Protein AF-A0A9P5WCZ2-F1 (afdb_monomer_lite)

Foldseek 3Di:
DDDDDDDDDDDDDDPDPVVVLLVVLQVQLVVLQVVLVLCVVVVNNVSSVVSNVSSVLSNDPDDDDDDDDDDDDDDDDDDDDDDDPPDDPDDPDQPPPPDDQADQVGDDPALLSLLVVLVLVVVVVVDDDPVRHDPNSSVRCVVVVVPVVSVVVSVVVLVVLLVVVLPDLDDDLVSLVSNLSNQVNDALVSLLSLLVSLLCNCQVDPDGPLSSLVSLLSSLVNHDPPSDALVSLLVSLQSLLVVLVPDDPPCLVSNVSSVSSNVSSVSSCVVNVRDDRPVPRGNVSSVVSVVVVVPDPPRPD

Radius of gyration: 24.38 Å; chains: 1; bounding box: 61×66×82 Å

Sequence (301 aa):
MKNTVKRPNASSRSHSNDDGDQALREEIASAYLDHANLMADLGHPEQALKSRSRADKWGEPGIRKTVVPPVKQVSRVTDVATVPLDIFPNDVSPFTSPWTFPELDGRVADTPQLVSCLSLLKQVSEDLPDDTLEPAIRKWLKVITKNPDEKIRLETLITGLIRAYIQDEIKDKKVVAEILCIIPILEEEDVRSLLRRFQSNIEGSRILDITALRGLAQLMQTTTQGHIHAQDLIEVLGPMSTRLQETHTQSPDHIFELTAAVSSVLDAMIDTNVKGLDREELHEPLLDFLRKLQRNDDLHL

pLDDT: mean 70.43, std 18.83, range [25.62, 91.12]

Structure (mmCIF, N/CA/C/O backbone):
data_AF-A0A9P5WCZ2-F1
#
_entry.id   AF-A0A9P5WCZ2-F1
#
loop_
_atom_site.group_PDB
_atom_site.id
_atom_site.type_symbol
_atom_site.label_atom_id
_atom_site.label_alt_id
_atom_site.label_comp_id
_atom_site.label_asym_id
_atom_site.label_entity_id
_atom_site.label_seq_id
_atom_site.pdbx_PDB_ins_code
_atom_site.Cartn_x
_atom_site.Cartn_y
_atom_site.Cartn_z
_atom_site.occupancy
_atom_site.B_iso_or_equiv
_atom_site.auth_seq_id
_atom_site.auth_comp_id
_atom_site.auth_asym_id
_atom_site.auth_atom_id
_atom_site.pdbx_PDB_model_num
ATOM 1 N N . MET A 1 1 ? 36.001 34.225 52.906 1.00 39.97 1 MET A N 1
ATOM 2 C CA . MET A 1 1 ? 36.259 32.934 52.232 1.00 39.97 1 MET A CA 1
ATOM 3 C C . MET A 1 1 ? 35.025 32.049 52.387 1.00 39.97 1 MET A C 1
ATOM 5 O O . MET A 1 1 ? 34.659 31.729 53.502 1.00 39.97 1 MET A O 1
ATOM 9 N N . LYS A 1 2 ? 34.365 31.793 51.248 1.00 38.66 2 LYS A N 1
ATOM 10 C CA . LYS A 1 2 ? 33.415 30.727 50.855 1.00 38.66 2 LYS A CA 1
ATOM 11 C C . LYS A 1 2 ? 32.398 30.174 51.880 1.00 38.66 2 LYS A C 1
ATOM 13 O O . LYS A 1 2 ? 32.647 29.174 52.541 1.00 38.66 2 LYS A O 1
ATOM 18 N N . ASN A 1 3 ? 31.192 30.751 51.830 1.00 31.06 3 ASN A N 1
ATOM 19 C CA . ASN A 1 3 ? 29.922 30.112 52.199 1.00 31.06 3 ASN A CA 1
ATOM 20 C C . ASN A 1 3 ? 29.594 28.983 51.208 1.00 31.06 3 ASN A C 1
ATOM 22 O O . ASN A 1 3 ? 29.581 29.211 49.998 1.00 31.06 3 ASN A O 1
ATOM 26 N N . THR A 1 4 ? 29.290 27.786 51.706 1.00 37.16 4 THR A N 1
ATOM 27 C CA . THR A 1 4 ? 28.776 26.667 50.904 1.00 37.16 4 THR A CA 1
ATOM 28 C C . THR A 1 4 ? 27.262 26.566 51.071 1.00 37.16 4 THR A C 1
ATOM 30 O O . THR A 1 4 ? 26.743 26.091 52.075 1.00 37.16 4 THR A O 1
ATOM 33 N N . VAL A 1 5 ? 26.550 27.045 50.051 1.00 37.84 5 VAL A N 1
ATOM 34 C CA . VAL A 1 5 ? 25.109 26.858 49.866 1.00 37.84 5 VAL A CA 1
ATOM 35 C C . VAL A 1 5 ? 24.876 25.425 49.390 1.00 37.84 5 VAL A C 1
ATOM 37 O O . VAL A 1 5 ? 25.320 25.042 48.307 1.00 37.84 5 VAL A O 1
ATOM 40 N N . LYS A 1 6 ? 24.179 24.627 50.199 1.00 37.53 6 LYS A N 1
ATOM 41 C CA . LYS A 1 6 ? 23.732 23.277 49.845 1.00 37.53 6 LYS A CA 1
ATOM 42 C C . LYS A 1 6 ? 22.458 23.411 48.999 1.00 37.53 6 LYS A C 1
ATOM 44 O O . LYS A 1 6 ? 21.397 23.728 49.527 1.00 37.53 6 LYS A O 1
ATOM 49 N N . ARG A 1 7 ? 22.575 23.245 47.677 1.00 32.81 7 ARG A N 1
ATOM 50 C CA . ARG A 1 7 ? 21.422 23.171 46.761 1.00 32.81 7 ARG A CA 1
ATOM 51 C C . ARG A 1 7 ? 20.683 21.837 46.961 1.00 32.81 7 ARG A C 1
ATOM 53 O O . ARG A 1 7 ? 21.357 20.813 47.083 1.00 32.81 7 ARG A O 1
ATOM 60 N N . PRO A 1 8 ? 19.340 21.815 46.967 1.00 34.56 8 PRO A N 1
ATOM 61 C CA . PRO A 1 8 ? 18.583 20.574 46.892 1.00 34.56 8 PRO A CA 1
ATOM 62 C C . PRO A 1 8 ? 18.683 19.984 45.479 1.00 34.56 8 PRO A C 1
ATOM 64 O O . PRO A 1 8 ? 18.624 20.698 44.479 1.00 34.56 8 PRO A O 1
ATOM 67 N N . ASN A 1 9 ? 18.882 18.670 45.433 1.00 31.56 9 ASN A N 1
ATOM 68 C CA . ASN A 1 9 ? 19.021 17.871 44.225 1.00 31.56 9 ASN A CA 1
ATOM 69 C C . ASN A 1 9 ? 17.627 17.674 43.608 1.00 31.56 9 ASN A C 1
ATOM 71 O O . ASN A 1 9 ? 16.750 17.093 44.247 1.00 31.56 9 ASN A O 1
ATOM 75 N N . ALA A 1 10 ? 17.414 18.187 42.398 1.00 33.16 10 ALA A N 1
ATOM 76 C CA . ALA A 1 10 ? 16.194 17.961 41.636 1.00 33.16 10 ALA A CA 1
ATOM 77 C C . ALA A 1 10 ? 16.281 16.583 40.969 1.00 33.16 10 ALA A C 1
ATOM 79 O O . ALA A 1 10 ? 16.926 16.415 39.937 1.00 33.16 10 ALA A O 1
ATOM 80 N N . SER A 1 11 ? 15.647 15.598 41.597 1.00 40.78 11 SER A N 1
ATOM 81 C CA . SER A 1 11 ? 15.147 14.422 40.894 1.00 40.78 11 SER A CA 1
ATOM 82 C C . SER A 1 11 ? 13.870 14.801 40.134 1.00 40.78 11 SER A C 1
ATOM 84 O O . SER A 1 11 ? 13.135 15.692 40.563 1.00 40.78 11 SER A O 1
ATOM 86 N N . SER A 1 12 ? 13.588 14.030 39.080 1.00 42.59 12 SER A N 1
ATOM 87 C CA . SER A 1 12 ? 12.251 13.791 38.512 1.00 42.59 12 SER A CA 1
ATOM 88 C C . SER A 1 12 ? 11.797 14.723 37.382 1.00 42.59 12 SER A C 1
ATOM 90 O O . SER A 1 12 ? 11.047 15.666 37.614 1.00 42.59 12 SER A O 1
ATOM 92 N N . ARG A 1 13 ? 12.171 14.393 36.135 1.00 36.53 13 ARG A N 1
ATOM 93 C CA . ARG A 1 13 ? 11.344 14.610 34.923 1.00 36.53 13 ARG A CA 1
ATOM 94 C C . ARG A 1 13 ? 11.989 13.946 33.695 1.00 36.53 13 ARG A C 1
ATOM 96 O O . ARG A 1 13 ? 12.690 14.600 32.937 1.00 36.53 13 ARG A O 1
ATOM 103 N N . SER A 1 14 ? 11.770 12.640 33.520 1.00 39.19 14 SER A N 1
ATOM 104 C CA . SER A 1 14 ? 11.966 11.959 32.222 1.00 39.19 14 SER A CA 1
ATOM 105 C C . SER A 1 14 ? 11.271 10.587 32.106 1.00 39.19 14 SER A C 1
ATOM 107 O O . SER A 1 14 ? 11.656 9.807 31.249 1.00 39.19 14 SER A O 1
ATOM 109 N N . HIS A 1 15 ? 10.301 10.252 32.966 1.00 40.16 15 HIS A N 1
ATOM 110 C CA . HIS A 1 15 ? 9.761 8.881 33.091 1.00 40.16 15 HIS A CA 1
ATOM 111 C C . HIS A 1 15 ? 8.256 8.749 32.772 1.00 40.16 15 HIS A C 1
ATOM 113 O O . HIS A 1 15 ? 7.652 7.773 33.174 1.00 40.16 15 HIS A O 1
ATOM 119 N N . SER A 1 16 ? 7.605 9.709 32.099 1.00 45.53 16 SER A N 1
ATOM 120 C CA . SER A 1 16 ? 6.139 9.641 31.888 1.00 45.53 16 SER A CA 1
ATOM 121 C C . SER A 1 16 ? 5.672 9.298 30.471 1.00 45.53 16 SER A C 1
ATOM 123 O O . SER A 1 16 ? 4.498 8.989 30.311 1.00 45.53 16 SER A O 1
ATOM 125 N N . ASN A 1 17 ? 6.536 9.378 29.452 1.00 47.81 17 ASN A N 1
ATOM 126 C CA . ASN A 1 17 ? 6.146 9.047 28.070 1.00 47.81 17 ASN A CA 1
ATOM 127 C C . ASN A 1 17 ? 6.435 7.584 27.707 1.00 47.81 17 ASN A C 1
ATOM 129 O O . ASN A 1 17 ? 5.719 7.020 26.892 1.00 47.81 17 ASN A O 1
ATOM 133 N N . ASP A 1 18 ? 7.436 6.968 28.337 1.00 54.44 18 ASP A N 1
ATOM 134 C CA . ASP A 1 18 ? 7.860 5.592 28.035 1.00 54.44 18 ASP A CA 1
ATOM 135 C C . ASP A 1 18 ? 6.828 4.560 28.529 1.00 54.44 18 ASP A C 1
ATOM 137 O O . ASP A 1 18 ? 6.520 3.595 27.839 1.00 54.44 18 ASP A O 1
ATOM 141 N N . ASP A 1 19 ? 6.205 4.822 29.684 1.00 53.50 19 ASP A N 1
ATOM 142 C CA . ASP A 1 19 ? 5.206 3.929 30.286 1.00 53.50 19 ASP A CA 1
ATOM 143 C C . ASP A 1 19 ? 3.898 3.868 29.472 1.00 53.50 19 ASP A C 1
ATOM 145 O O . ASP A 1 19 ? 3.237 2.831 29.426 1.00 53.50 19 ASP A O 1
ATOM 149 N N . GLY A 1 20 ? 3.514 4.976 28.823 1.00 52.31 20 GLY A N 1
ATOM 150 C CA . GLY A 1 20 ? 2.318 5.041 27.975 1.00 52.31 20 GLY A CA 1
ATOM 151 C C . GLY A 1 20 ? 2.510 4.319 26.642 1.00 52.31 20 GLY A C 1
ATOM 152 O O . GLY A 1 20 ? 1.651 3.536 26.237 1.00 52.31 20 GLY A O 1
ATOM 153 N N . ASP A 1 21 ? 3.666 4.527 26.011 1.00 59.81 21 ASP A N 1
ATOM 154 C CA . ASP A 1 21 ? 4.039 3.853 24.767 1.00 59.81 21 ASP A CA 1
ATOM 155 C C . ASP A 1 21 ? 4.215 2.340 24.983 1.00 59.81 21 ASP A C 1
ATOM 157 O O . ASP A 1 21 ? 3.819 1.539 24.135 1.00 59.81 21 ASP A O 1
ATOM 161 N N . GLN A 1 22 ? 4.759 1.931 26.134 1.00 68.94 22 GLN A N 1
ATOM 162 C CA . GLN A 1 22 ? 4.907 0.523 26.498 1.00 68.94 22 GLN A CA 1
ATOM 163 C C . GLN A 1 22 ? 3.550 -0.157 26.738 1.00 68.94 22 GLN A C 1
ATOM 165 O O . GLN A 1 22 ? 3.323 -1.258 26.238 1.00 68.94 22 GLN A O 1
ATOM 170 N N . ALA A 1 23 ? 2.622 0.507 27.434 1.00 68.50 23 ALA A N 1
ATOM 171 C CA . ALA A 1 23 ? 1.281 -0.032 27.665 1.00 68.50 23 ALA A CA 1
ATOM 172 C C . ALA A 1 23 ? 0.498 -0.227 26.354 1.00 68.50 23 ALA A C 1
ATOM 174 O O . ALA A 1 23 ? -0.154 -1.255 26.176 1.00 68.50 23 ALA A O 1
ATOM 175 N N . LEU A 1 24 ? 0.602 0.720 25.413 1.00 63.28 24 LEU A N 1
ATOM 176 C CA . LEU A 1 24 ? -0.008 0.584 24.088 1.00 63.28 24 LEU A CA 1
ATOM 177 C C . LEU A 1 24 ? 0.583 -0.604 23.317 1.00 63.28 24 LEU A C 1
ATOM 179 O O . LEU A 1 24 ? -0.151 -1.386 22.715 1.00 63.28 24 LEU A O 1
ATOM 183 N N . ARG A 1 25 ? 1.911 -0.750 23.337 1.00 71.94 25 ARG A N 1
ATOM 184 C CA . ARG A 1 25 ? 2.615 -1.845 22.656 1.00 71.94 25 ARG A CA 1
ATOM 185 C C . ARG A 1 25 ? 2.176 -3.214 23.161 1.00 71.94 25 ARG A C 1
ATOM 187 O O . ARG A 1 25 ? 1.900 -4.099 22.356 1.00 71.94 25 ARG A O 1
ATOM 194 N N . GLU A 1 26 ? 2.075 -3.372 24.476 1.00 74.50 26 GLU A N 1
ATOM 195 C CA . GLU A 1 26 ? 1.611 -4.612 25.105 1.00 74.50 26 GLU A CA 1
ATOM 196 C C . GLU A 1 26 ? 0.155 -4.924 24.746 1.00 74.50 26 GLU A C 1
ATOM 198 O O . GLU A 1 26 ? -0.189 -6.071 24.457 1.00 74.50 26 GLU A O 1
ATOM 203 N N . GLU A 1 27 ? -0.696 -3.903 24.695 1.00 71.12 27 GLU A N 1
ATOM 204 C CA . GLU A 1 27 ? -2.104 -4.066 24.346 1.00 71.12 27 GLU A CA 1
ATOM 205 C C . GLU A 1 27 ? -2.303 -4.448 22.874 1.00 71.12 27 GLU A C 1
ATOM 207 O O . GLU A 1 27 ? -3.062 -5.370 22.568 1.00 71.12 27 GLU A O 1
ATOM 212 N N . ILE A 1 28 ? -1.564 -3.817 21.958 1.00 68.62 28 ILE A N 1
ATOM 213 C CA . ILE A 1 28 ? -1.605 -4.177 20.538 1.00 68.62 28 ILE A CA 1
ATOM 214 C C . ILE A 1 28 ? -1.020 -5.580 20.317 1.00 68.62 28 ILE A C 1
ATOM 216 O O . ILE A 1 28 ? -1.579 -6.365 19.547 1.00 68.62 28 ILE A O 1
ATOM 220 N N . ALA A 1 29 ? 0.055 -5.943 21.027 1.00 70.19 29 ALA A N 1
ATOM 221 C CA . ALA A 1 29 ? 0.593 -7.301 20.992 1.00 70.19 29 ALA A CA 1
ATOM 222 C C . ALA A 1 29 ? -0.456 -8.334 21.434 1.00 70.19 29 ALA A C 1
ATOM 224 O O . ALA A 1 29 ? -0.627 -9.359 20.771 1.00 70.19 29 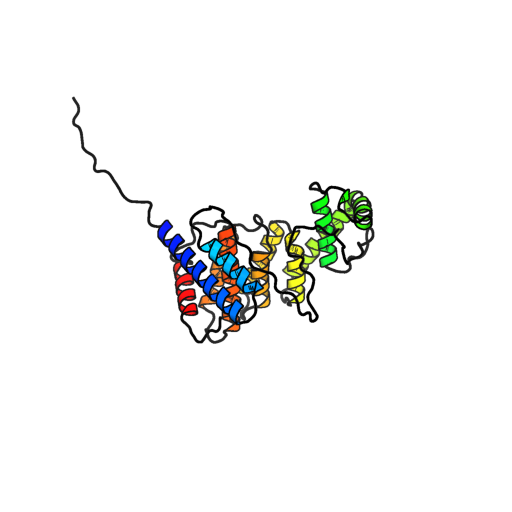ALA A O 1
ATOM 225 N N . SER A 1 30 ? -1.200 -8.043 22.506 1.00 71.00 30 SER A N 1
ATOM 226 C CA . SER A 1 30 ? -2.290 -8.898 22.983 1.00 71.00 30 SER A CA 1
ATOM 227 C C . SER A 1 30 ? -3.394 -9.055 21.937 1.00 71.00 30 SER A C 1
ATOM 229 O O . SER A 1 30 ? -3.800 -10.178 21.651 1.00 71.00 30 SER A O 1
ATOM 231 N N . ALA A 1 31 ? -3.833 -7.962 21.307 1.00 66.31 31 ALA A N 1
ATOM 232 C CA . ALA A 1 31 ? -4.861 -8.012 20.267 1.00 66.31 31 ALA A CA 1
ATOM 233 C C . ALA A 1 31 ? -4.432 -8.877 19.064 1.00 66.31 31 ALA A C 1
ATOM 235 O O . ALA A 1 31 ? -5.230 -9.632 18.506 1.00 66.31 31 ALA A O 1
ATOM 236 N N . TYR A 1 32 ? -3.150 -8.832 18.691 1.00 68.62 32 TYR A N 1
ATOM 237 C CA . TYR A 1 32 ? -2.611 -9.695 17.641 1.00 68.62 32 TYR A CA 1
ATOM 238 C C . TYR A 1 32 ? -2.549 -11.175 18.035 1.00 68.62 32 TYR A C 1
ATOM 240 O O . TYR A 1 32 ? -2.709 -12.036 17.165 1.00 68.62 32 TYR A O 1
ATOM 248 N N . LEU A 1 33 ? -2.340 -11.494 19.315 1.00 71.12 33 LEU A N 1
ATOM 249 C CA . LEU A 1 33 ? -2.414 -12.872 19.808 1.00 71.12 33 LEU A CA 1
ATOM 250 C C . LEU A 1 33 ? -3.847 -13.403 19.772 1.00 71.12 33 LEU A C 1
ATOM 252 O O . LEU A 1 33 ? -4.054 -14.533 19.325 1.00 71.12 33 LEU A O 1
ATOM 256 N N . ASP A 1 34 ? -4.821 -12.588 20.174 1.00 64.12 34 ASP A N 1
ATOM 257 C CA . ASP A 1 34 ? -6.240 -12.948 20.128 1.00 64.12 34 ASP A CA 1
ATOM 258 C C . ASP A 1 34 ? -6.678 -13.227 18.682 1.00 64.12 34 ASP A C 1
ATOM 260 O O . ASP A 1 34 ? -7.194 -14.308 18.382 1.00 64.12 34 ASP A O 1
ATOM 264 N N . HIS A 1 35 ? -6.341 -12.326 17.753 1.00 66.38 35 HIS A N 1
ATOM 265 C CA . HIS A 1 35 ? -6.603 -12.514 16.324 1.00 66.38 35 HIS A CA 1
ATOM 266 C C . HIS A 1 35 ? -5.886 -13.749 15.754 1.00 66.38 35 HIS A C 1
ATOM 268 O O . HIS A 1 35 ? -6.436 -14.477 14.926 1.00 66.38 35 HIS A O 1
ATOM 274 N N . ALA A 1 36 ? -4.660 -14.040 16.200 1.00 61.72 36 ALA A N 1
ATOM 275 C CA . ALA A 1 36 ? -3.957 -15.239 15.761 1.00 61.72 36 ALA A CA 1
ATOM 276 C C . ALA A 1 36 ? -4.650 -16.534 16.200 1.00 61.72 36 ALA A C 1
ATOM 278 O O . ALA A 1 36 ? -4.675 -17.502 15.439 1.00 61.72 36 ALA A O 1
ATOM 279 N N . ASN A 1 37 ? -5.180 -16.564 17.423 1.00 61.06 37 ASN A N 1
ATOM 280 C CA . ASN A 1 37 ? -5.895 -17.724 17.941 1.00 61.06 37 ASN A CA 1
ATOM 281 C C . ASN A 1 37 ? -7.211 -17.924 17.186 1.00 61.06 37 ASN A C 1
ATOM 283 O O . ASN A 1 37 ? -7.469 -19.028 16.716 1.00 61.06 37 ASN A O 1
ATOM 287 N N . LEU A 1 38 ? -7.957 -16.845 16.944 1.00 58.09 38 LEU A N 1
ATOM 288 C CA . LEU A 1 38 ? -9.173 -16.892 16.136 1.00 58.09 38 LEU A CA 1
ATOM 289 C C . LEU A 1 38 ? -8.906 -17.420 14.719 1.00 58.09 38 LEU A C 1
ATOM 291 O O . LEU A 1 38 ? -9.594 -18.320 14.244 1.00 58.09 38 LEU A O 1
ATOM 295 N N . MET A 1 39 ? -7.866 -16.920 14.047 1.00 62.28 39 MET A N 1
ATOM 296 C CA . MET A 1 39 ? -7.514 -17.386 12.701 1.00 62.28 39 MET A CA 1
ATOM 297 C C . MET A 1 39 ? -7.054 -18.848 12.688 1.00 62.28 39 MET A C 1
ATOM 299 O O . MET A 1 39 ? -7.282 -19.554 11.706 1.00 62.28 39 MET A O 1
ATOM 303 N N . ALA A 1 40 ? -6.434 -19.331 13.767 1.00 64.19 40 ALA A N 1
ATOM 304 C CA . ALA A 1 40 ? -6.101 -20.745 13.902 1.00 64.19 40 ALA A CA 1
ATOM 305 C C . ALA A 1 40 ? -7.367 -21.606 14.053 1.00 64.19 40 ALA A C 1
ATOM 307 O O . ALA A 1 40 ? -7.486 -22.621 13.363 1.00 64.19 40 ALA A O 1
ATOM 308 N N . ASP A 1 41 ? -8.320 -21.171 14.879 1.00 64.44 41 ASP A N 1
ATOM 309 C CA . ASP A 1 41 ? -9.593 -21.863 15.113 1.00 64.44 41 ASP A CA 1
ATOM 310 C C . ASP A 1 41 ? -10.481 -21.892 13.857 1.00 64.44 41 ASP A C 1
ATOM 312 O O . ASP A 1 41 ? -11.168 -22.881 13.597 1.00 64.44 41 ASP A O 1
ATOM 316 N N . LEU A 1 42 ? -10.405 -20.851 13.022 1.00 55.38 42 LEU A N 1
ATOM 317 C CA . LEU A 1 42 ? -11.099 -20.755 11.732 1.00 55.38 42 LEU A CA 1
ATOM 318 C C . LEU A 1 42 ? -10.401 -21.513 10.586 1.00 55.38 42 LEU A C 1
ATOM 320 O O . LEU A 1 42 ? -10.904 -21.532 9.463 1.00 55.38 42 LEU A O 1
ATOM 324 N N . GLY A 1 43 ? -9.256 -22.158 10.833 1.00 68.69 43 GLY A N 1
ATOM 325 C CA . GLY A 1 43 ? -8.537 -22.927 9.812 1.00 68.69 43 GLY A CA 1
ATOM 326 C C . GLY A 1 43 ? -7.722 -22.075 8.830 1.00 68.69 43 GLY A C 1
ATOM 327 O O . GLY A 1 43 ? -7.422 -22.528 7.724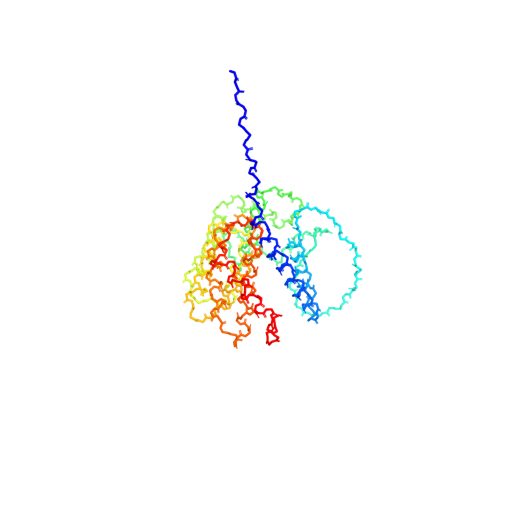 1.00 68.69 43 GLY A O 1
ATOM 328 N N . HIS A 1 44 ? -7.316 -20.868 9.232 1.00 58.56 44 HIS A N 1
ATOM 329 C CA . HIS A 1 44 ? -6.451 -19.952 8.479 1.00 58.56 44 HIS A CA 1
ATOM 330 C C . HIS A 1 44 ? -5.039 -19.856 9.105 1.00 58.56 44 HIS A C 1
ATOM 332 O O . HIS A 1 44 ? -4.632 -18.802 9.607 1.00 58.56 44 HIS A O 1
ATOM 338 N N . PRO A 1 45 ? -4.231 -20.936 9.061 1.00 65.06 45 PRO A N 1
ATOM 339 C CA . PRO A 1 45 ? -2.962 -21.021 9.790 1.00 65.06 45 PRO A CA 1
ATOM 340 C C . PRO A 1 45 ? -1.911 -20.009 9.312 1.00 65.06 45 PRO A C 1
ATOM 342 O O . PRO A 1 45 ? -1.091 -19.549 10.103 1.00 65.06 45 PRO A O 1
ATOM 345 N N . GLU A 1 46 ? -1.933 -19.619 8.036 1.00 60.62 46 GLU A N 1
ATOM 346 C CA . GLU A 1 46 ? -1.004 -18.617 7.502 1.00 60.62 46 GLU A CA 1
ATOM 347 C C . GLU A 1 46 ? -1.275 -17.213 8.058 1.00 60.62 46 GLU A C 1
ATOM 349 O O . GLU A 1 46 ? -0.340 -16.470 8.357 1.00 60.62 46 GLU A O 1
ATOM 354 N N . GLN A 1 47 ? -2.548 -16.847 8.235 1.00 54.00 47 GLN A N 1
ATOM 355 C CA . GLN A 1 47 ? -2.930 -15.574 8.851 1.00 54.00 47 GLN A CA 1
ATOM 356 C C . GLN A 1 47 ? -2.651 -15.591 10.355 1.00 54.00 47 GLN A C 1
ATOM 358 O O . GLN A 1 47 ? -2.095 -14.623 10.870 1.00 54.00 47 GLN A O 1
ATOM 363 N N . ALA A 1 48 ? -2.908 -16.717 11.030 1.00 60.06 48 ALA A N 1
ATOM 364 C CA . ALA A 1 48 ? -2.543 -16.906 12.432 1.00 60.06 48 ALA A CA 1
ATOM 365 C C . ALA A 1 48 ? -1.037 -16.697 12.677 1.00 60.06 48 ALA A C 1
ATOM 367 O O . ALA A 1 48 ? -0.639 -16.002 13.613 1.00 60.06 48 ALA A O 1
ATOM 368 N N . LEU A 1 49 ? -0.182 -17.243 11.804 1.00 68.94 49 LEU A N 1
ATOM 369 C CA . LEU A 1 49 ? 1.271 -17.055 11.878 1.00 68.94 49 LEU A CA 1
ATOM 370 C C . LEU A 1 49 ? 1.688 -15.599 11.650 1.00 68.94 49 LEU A C 1
ATOM 372 O O . LEU A 1 49 ? 2.543 -15.091 12.377 1.00 68.94 49 LEU A O 1
ATOM 376 N N . LYS A 1 50 ? 1.073 -14.909 10.680 1.00 70.62 50 LYS A N 1
ATOM 377 C CA . LYS A 1 50 ? 1.321 -13.477 10.448 1.00 70.62 50 LYS A CA 1
ATOM 378 C C . LYS A 1 50 ? 0.960 -12.647 11.678 1.00 70.62 50 LYS A C 1
ATOM 380 O O . LYS A 1 50 ? 1.748 -11.793 12.075 1.00 70.62 50 LYS A O 1
ATOM 385 N N . SER A 1 51 ? -0.180 -12.921 12.306 1.00 59.38 51 SER A N 1
ATOM 386 C CA . SER A 1 51 ? -0.616 -12.213 13.510 1.00 59.38 51 SER A CA 1
ATOM 387 C C . SER A 1 51 ? 0.279 -12.496 14.716 1.00 59.38 51 SER A C 1
ATOM 389 O O . SER A 1 51 ? 0.662 -11.551 15.393 1.00 59.38 51 SER A O 1
ATOM 391 N N . ARG A 1 52 ? 0.742 -13.738 14.923 1.00 73.12 52 ARG A N 1
ATOM 392 C CA . ARG A 1 52 ? 1.753 -14.036 15.962 1.00 73.12 52 ARG A CA 1
ATOM 393 C C . ARG A 1 52 ? 3.059 -13.290 15.733 1.00 73.12 52 ARG A C 1
ATOM 395 O O . ARG A 1 52 ? 3.566 -12.656 16.646 1.00 73.12 52 ARG A O 1
ATOM 402 N N . SER A 1 53 ? 3.556 -13.288 14.497 1.00 74.75 53 SER A N 1
ATOM 403 C CA . SER A 1 53 ? 4.773 -12.544 14.167 1.00 74.75 53 SER A CA 1
ATOM 404 C C . SER A 1 53 ? 4.624 -11.041 14.423 1.00 74.75 53 SER A C 1
ATOM 406 O O . SER A 1 53 ? 5.604 -10.394 14.788 1.00 74.75 53 SER A O 1
ATOM 408 N N . ARG A 1 54 ? 3.426 -10.473 14.238 1.00 74.44 54 ARG A N 1
ATOM 409 C CA . ARG A 1 54 ? 3.142 -9.074 14.582 1.00 74.44 54 ARG A CA 1
ATOM 410 C C . ARG A 1 54 ? 3.074 -8.868 16.093 1.00 74.44 54 ARG A C 1
ATOM 412 O O . ARG A 1 54 ? 3.690 -7.922 16.569 1.00 74.44 54 ARG A O 1
ATOM 419 N N . ALA A 1 55 ? 2.426 -9.761 16.841 1.00 72.62 55 ALA A N 1
ATOM 420 C CA . ALA A 1 55 ? 2.417 -9.707 18.304 1.00 72.62 55 ALA A CA 1
ATOM 421 C C . ALA A 1 55 ? 3.838 -9.683 18.888 1.00 72.62 55 ALA A C 1
ATOM 423 O O . ALA A 1 55 ? 4.138 -8.845 19.733 1.00 72.62 55 ALA A O 1
ATOM 424 N N . ASP A 1 56 ? 4.730 -10.529 18.368 1.00 75.88 56 ASP A N 1
ATOM 425 C CA . ASP A 1 56 ? 6.131 -10.578 18.797 1.00 75.88 56 ASP A CA 1
ATOM 426 C C . ASP A 1 56 ? 6.865 -9.255 18.507 1.00 75.88 56 ASP A C 1
ATOM 428 O O . ASP A 1 56 ? 7.601 -8.749 19.352 1.00 75.88 56 ASP A O 1
ATOM 432 N N . LYS A 1 57 ? 6.622 -8.639 17.339 1.00 78.12 57 LYS A N 1
ATOM 433 C CA . LYS A 1 57 ? 7.192 -7.323 16.991 1.00 78.12 57 LYS A CA 1
ATOM 434 C C . LYS A 1 57 ? 6.713 -6.205 17.921 1.00 78.12 57 LYS A C 1
ATOM 436 O O . LYS A 1 57 ? 7.487 -5.297 18.221 1.00 78.12 57 LYS A O 1
ATOM 441 N N . TRP A 1 58 ? 5.452 -6.252 18.344 1.00 70.75 58 TRP A N 1
ATOM 442 C CA . TRP A 1 58 ? 4.876 -5.280 19.273 1.00 70.75 58 TRP A CA 1
ATOM 443 C C . TRP A 1 58 ? 5.354 -5.508 20.717 1.00 70.75 58 TRP A C 1
ATOM 445 O O . TRP A 1 58 ? 5.576 -4.536 21.436 1.00 70.75 58 TRP A O 1
ATOM 455 N N . GLY A 1 59 ? 5.567 -6.766 21.118 1.00 62.28 59 GLY A N 1
ATOM 456 C CA . GLY A 1 59 ? 5.921 -7.168 22.482 1.00 62.28 59 GLY A CA 1
ATOM 457 C C . GLY A 1 59 ? 7.405 -7.089 22.865 1.00 62.28 59 GLY A C 1
ATOM 458 O O . GLY A 1 59 ? 7.716 -7.280 24.038 1.00 62.28 59 GLY A O 1
ATOM 459 N N . GLU A 1 60 ? 8.337 -6.819 21.941 1.00 54.75 60 GLU A N 1
ATOM 460 C CA . GLU A 1 60 ? 9.765 -6.691 22.284 1.00 54.75 60 GLU A CA 1
ATOM 461 C C . GLU A 1 60 ? 10.148 -5.269 22.756 1.00 54.75 60 GLU A C 1
ATOM 463 O O . GLU A 1 60 ? 10.194 -4.336 21.944 1.00 54.75 60 GLU A O 1
ATOM 468 N N . PRO A 1 61 ? 10.565 -5.080 24.027 1.00 43.78 61 PRO A N 1
ATOM 469 C CA . PRO A 1 61 ? 11.303 -3.894 24.432 1.00 43.78 61 PRO A CA 1
ATOM 470 C C . PRO A 1 61 ? 12.765 -4.037 23.981 1.00 43.78 61 PRO A C 1
ATOM 472 O O . PRO A 1 61 ? 13.601 -4.607 24.676 1.00 43.78 61 PRO A O 1
ATOM 475 N N . GLY A 1 62 ? 13.081 -3.512 22.796 1.00 43.78 62 GLY A N 1
ATOM 476 C CA . GLY A 1 62 ? 14.457 -3.283 22.343 1.00 43.78 62 GLY A CA 1
ATOM 477 C C . GLY A 1 62 ? 15.283 -4.541 22.030 1.00 43.78 62 GLY A C 1
ATOM 478 O O . GLY A 1 62 ? 15.989 -5.062 22.885 1.00 43.78 62 GLY A O 1
ATOM 479 N N . ILE A 1 63 ? 15.268 -4.942 20.753 1.00 46.06 63 ILE A N 1
ATOM 480 C CA . ILE A 1 63 ? 16.240 -5.779 20.018 1.00 46.06 63 ILE A CA 1
ATOM 481 C C . ILE A 1 63 ? 17.125 -6.697 20.883 1.00 46.06 63 ILE A C 1
ATOM 483 O O . ILE A 1 63 ? 18.181 -6.278 21.364 1.00 46.06 63 ILE A O 1
ATOM 487 N N . ARG A 1 64 ? 16.837 -8.005 20.865 1.00 32.53 64 ARG A N 1
ATOM 488 C CA . ARG A 1 64 ? 17.873 -9.057 20.846 1.00 32.53 64 ARG A CA 1
ATOM 489 C C . ARG A 1 64 ? 17.321 -10.347 20.240 1.00 32.53 64 ARG A C 1
ATOM 491 O O . ARG A 1 64 ? 16.573 -11.080 20.869 1.00 32.53 64 ARG A O 1
ATOM 498 N N . LYS A 1 65 ? 17.790 -10.638 19.021 1.00 48.38 65 LYS A N 1
ATOM 499 C CA . LYS A 1 65 ? 17.652 -11.924 18.321 1.00 48.38 65 LYS A CA 1
ATOM 500 C C . LYS A 1 65 ? 17.825 -13.105 19.280 1.00 48.38 65 LYS A C 1
ATOM 502 O O . LYS A 1 65 ? 18.909 -13.216 19.843 1.00 48.38 65 LYS A O 1
ATOM 507 N N . THR A 1 66 ? 16.886 -14.056 19.279 1.00 33.28 66 THR A N 1
ATOM 508 C CA . THR A 1 66 ? 17.234 -15.490 19.292 1.00 33.28 66 THR A CA 1
ATOM 509 C C . THR A 1 66 ? 16.076 -16.417 18.894 1.00 33.28 66 THR A C 1
ATOM 511 O O . THR A 1 66 ? 15.076 -16.503 19.587 1.00 33.28 66 THR A O 1
ATOM 514 N N . VAL A 1 67 ? 16.338 -17.175 17.819 1.00 37.09 67 VAL A N 1
ATOM 515 C CA . VAL A 1 67 ? 16.138 -18.631 17.638 1.00 37.09 67 VAL A CA 1
ATOM 516 C C . VAL A 1 67 ? 14.721 -19.205 17.799 1.00 37.09 67 VAL A C 1
ATOM 518 O O . VAL A 1 67 ? 14.259 -19.499 18.895 1.00 37.09 67 VAL A O 1
ATOM 521 N N . VAL A 1 68 ? 14.115 -19.534 16.653 1.00 32.84 68 VAL A N 1
ATOM 522 C CA . VAL A 1 68 ? 12.939 -20.412 16.532 1.00 32.84 68 VAL A CA 1
ATOM 523 C C . VAL A 1 68 ? 13.393 -21.888 16.525 1.00 32.84 68 VAL A C 1
ATOM 525 O O . VAL A 1 68 ? 14.313 -22.216 15.768 1.00 32.84 68 VAL A O 1
ATOM 528 N N . PRO A 1 69 ? 12.791 -22.805 17.312 1.00 31.61 69 PRO A N 1
ATOM 529 C CA . PRO A 1 69 ? 13.028 -24.245 17.188 1.00 31.61 69 PRO A CA 1
ATOM 530 C C . PRO A 1 69 ? 12.128 -24.876 16.102 1.00 31.61 69 PRO A C 1
ATOM 532 O O . PRO A 1 69 ? 11.067 -24.338 15.785 1.00 31.61 69 PRO A O 1
ATOM 535 N N . PRO A 1 70 ? 12.511 -26.030 15.521 1.00 33.47 70 PRO A N 1
ATOM 536 C CA . PRO A 1 70 ? 11.839 -26.575 14.348 1.00 33.47 70 PRO A CA 1
ATOM 537 C C . PRO A 1 70 ? 10.570 -27.340 14.742 1.00 33.47 70 PRO A C 1
ATOM 539 O O . PRO A 1 70 ? 10.600 -28.181 15.644 1.00 33.47 70 PRO A O 1
ATOM 542 N N . VAL A 1 71 ? 9.473 -27.125 14.012 1.00 31.59 71 VAL A N 1
ATOM 543 C CA . VAL A 1 71 ? 8.282 -27.985 14.088 1.00 31.59 71 VAL A CA 1
ATOM 544 C C . VAL A 1 71 ? 8.001 -28.616 12.726 1.00 31.59 71 VAL A C 1
ATOM 546 O O . VAL A 1 71 ? 8.169 -28.012 11.670 1.00 31.59 71 VAL A O 1
ATOM 549 N N . LYS A 1 72 ? 7.667 -29.904 12.809 1.00 30.50 72 LYS A N 1
ATOM 550 C CA . LYS A 1 72 ? 7.665 -30.930 11.769 1.00 30.50 72 LYS A CA 1
ATOM 551 C C . LYS A 1 72 ? 6.637 -30.670 10.667 1.00 30.50 72 LYS A C 1
ATOM 553 O O . LYS A 1 72 ? 5.478 -30.381 10.947 1.00 30.50 72 LYS A O 1
ATOM 558 N N . GLN A 1 73 ? 7.071 -30.895 9.427 1.00 31.77 73 GLN A N 1
ATOM 559 C CA . GLN A 1 73 ? 6.216 -31.007 8.249 1.00 31.77 73 GLN A CA 1
ATOM 560 C C . GLN A 1 73 ? 5.230 -32.172 8.400 1.00 31.77 73 GLN A C 1
ATOM 562 O O . GLN A 1 73 ? 5.636 -33.300 8.685 1.00 31.77 73 GLN A O 1
ATOM 567 N N . VAL A 1 74 ? 3.954 -31.910 8.123 1.00 30.22 74 VAL A N 1
ATOM 568 C CA . VAL A 1 74 ? 2.978 -32.941 7.761 1.00 30.22 74 VAL A CA 1
ATOM 569 C C . VAL A 1 74 ? 2.430 -32.593 6.382 1.00 30.22 74 VAL A C 1
ATOM 571 O O . VAL A 1 74 ? 2.111 -31.443 6.090 1.00 30.22 74 VAL A O 1
ATOM 574 N N . SER A 1 75 ? 2.451 -33.594 5.509 1.00 31.20 75 SER A N 1
ATOM 575 C CA . SER A 1 75 ? 2.301 -33.486 4.063 1.00 31.20 75 SER A CA 1
ATOM 576 C C . SER A 1 75 ? 0.866 -33.234 3.584 1.00 31.20 75 SER A C 1
ATOM 578 O O . SER A 1 75 ? -0.108 -33.645 4.207 1.00 31.20 75 SER A O 1
ATOM 580 N N . ARG A 1 76 ? 0.819 -32.590 2.410 1.00 26.80 76 ARG A N 1
ATOM 581 C CA . ARG A 1 76 ? -0.303 -32.256 1.519 1.00 26.80 76 ARG A CA 1
ATOM 582 C C . ARG A 1 76 ? -1.431 -33.290 1.413 1.00 26.80 76 ARG A C 1
ATOM 584 O O . ARG A 1 76 ? -1.174 -34.465 1.164 1.00 26.80 76 ARG A O 1
ATOM 591 N N . VAL A 1 77 ? -2.650 -32.760 1.295 1.00 27.75 77 VAL A N 1
ATOM 592 C CA . VAL A 1 77 ? -3.617 -33.186 0.272 1.00 27.75 77 VAL A CA 1
ATOM 593 C C . VAL A 1 77 ? -4.023 -31.947 -0.534 1.00 27.75 77 VAL A C 1
ATOM 595 O O . VAL A 1 77 ? -4.379 -30.916 0.025 1.00 27.75 77 VAL A O 1
ATOM 598 N N . THR A 1 78 ? -3.852 -32.045 -1.848 1.00 30.56 78 THR A N 1
ATOM 599 C CA . THR A 1 78 ? -4.144 -31.052 -2.891 1.00 30.56 78 THR A CA 1
ATOM 600 C C . THR A 1 78 ? -5.632 -30.985 -3.215 1.00 30.56 78 THR A C 1
ATOM 602 O O . THR A 1 78 ? -6.217 -32.037 -3.453 1.00 30.56 78 THR A O 1
ATOM 605 N N . ASP A 1 79 ? -6.177 -29.777 -3.378 1.00 25.62 79 ASP A N 1
ATOM 606 C CA . ASP A 1 79 ? -7.159 -29.515 -4.434 1.00 25.62 79 ASP A CA 1
ATOM 607 C C . ASP A 1 79 ? -7.171 -28.033 -4.860 1.00 25.62 79 ASP A C 1
ATOM 609 O O . ASP A 1 79 ? -6.655 -27.157 -4.172 1.00 25.62 79 ASP A O 1
ATOM 613 N N . VAL A 1 80 ? -7.652 -27.816 -6.078 1.00 32.38 80 VAL A N 1
ATOM 614 C CA . VAL A 1 80 ? -7.250 -26.813 -7.082 1.00 32.38 80 VAL A CA 1
ATOM 615 C C . VAL A 1 80 ? -7.615 -25.339 -6.793 1.00 32.38 80 VAL A C 1
ATOM 617 O O . VAL A 1 80 ? -8.753 -25.040 -6.453 1.00 32.38 80 VAL A O 1
ATOM 620 N N . ALA A 1 81 ? -6.658 -24.440 -7.103 1.00 31.89 81 ALA A N 1
ATOM 621 C CA . ALA A 1 81 ? -6.749 -22.996 -7.429 1.00 31.89 81 ALA A CA 1
ATOM 622 C C . ALA A 1 81 ? -5.965 -22.071 -6.478 1.00 31.89 81 ALA A C 1
ATOM 624 O O . ALA A 1 81 ? -6.529 -21.362 -5.648 1.00 31.89 81 ALA A O 1
ATOM 625 N N . THR A 1 82 ? -4.639 -22.021 -6.617 1.00 29.38 82 THR A N 1
ATOM 626 C CA . THR A 1 82 ? -3.837 -20.964 -5.984 1.00 29.38 82 THR A CA 1
ATOM 627 C C . THR A 1 82 ? -2.643 -20.630 -6.866 1.00 29.38 82 THR A C 1
ATOM 629 O O . THR A 1 82 ? -1.892 -21.510 -7.281 1.00 29.38 82 THR A O 1
ATOM 632 N N . VAL A 1 83 ? -2.521 -19.345 -7.192 1.00 31.23 83 VAL A N 1
ATOM 633 C CA . VAL A 1 83 ? -1.344 -18.742 -7.827 1.00 31.23 83 VAL A CA 1
ATOM 634 C C . VAL A 1 83 ? -0.116 -19.063 -6.959 1.00 31.23 83 VAL A C 1
ATOM 636 O O . VAL A 1 83 ? -0.222 -18.914 -5.739 1.00 31.23 83 VAL A O 1
ATOM 639 N N . PRO A 1 84 ? 1.025 -19.514 -7.516 1.00 32.06 84 PRO A N 1
ATOM 640 C CA . PRO A 1 84 ? 2.185 -19.851 -6.702 1.00 32.06 84 PRO A CA 1
ATOM 641 C C . PRO A 1 84 ? 2.802 -18.570 -6.134 1.00 32.06 84 PRO A C 1
ATOM 643 O O . PRO A 1 84 ? 3.361 -17.760 -6.868 1.00 32.06 84 PRO A O 1
ATOM 646 N N . LEU A 1 85 ? 2.687 -18.385 -4.822 1.00 35.78 85 LEU A N 1
ATOM 647 C CA . LEU A 1 85 ? 3.584 -17.532 -4.051 1.00 35.78 85 LEU A CA 1
ATOM 648 C C . LEU A 1 85 ? 4.693 -18.446 -3.519 1.00 35.78 85 LEU A C 1
ATOM 650 O O . LEU A 1 85 ? 4.502 -19.154 -2.531 1.00 35.78 85 LEU A O 1
ATOM 654 N N . ASP A 1 86 ? 5.836 -18.469 -4.203 1.00 30.58 86 ASP A N 1
ATOM 655 C CA . ASP A 1 86 ? 7.053 -19.107 -3.697 1.00 30.58 86 ASP A CA 1
ATOM 656 C C . ASP A 1 86 ? 7.583 -18.290 -2.505 1.00 30.58 86 ASP A C 1
ATOM 658 O O . ASP A 1 86 ? 8.118 -17.195 -2.661 1.00 30.58 86 ASP A O 1
ATOM 662 N N . ILE A 1 87 ? 7.372 -18.810 -1.291 1.00 37.03 87 ILE A N 1
ATOM 663 C CA . ILE A 1 87 ? 7.575 -18.106 -0.006 1.00 37.03 87 ILE A CA 1
ATOM 664 C C . ILE A 1 87 ? 8.887 -18.497 0.716 1.00 37.03 87 ILE A C 1
ATOM 666 O O . ILE A 1 87 ? 9.158 -17.995 1.804 1.00 37.03 87 ILE A O 1
ATOM 670 N N . PHE A 1 88 ? 9.778 -19.316 0.139 1.00 32.25 88 PHE A N 1
ATOM 671 C CA . PHE A 1 88 ? 11.057 -19.646 0.799 1.00 32.25 88 PHE A CA 1
ATOM 672 C C . PHE A 1 88 ? 12.291 -19.418 -0.091 1.00 32.25 88 PHE A C 1
ATOM 674 O O . PHE A 1 88 ? 12.412 -20.062 -1.132 1.00 32.25 88 PHE A O 1
ATOM 681 N N . PRO A 1 89 ? 13.259 -18.573 0.327 1.00 41.09 89 PRO A N 1
ATOM 682 C CA . PRO A 1 89 ? 14.528 -18.412 -0.363 1.00 41.09 89 PRO A CA 1
ATOM 683 C C . PRO A 1 89 ? 15.505 -19.452 0.186 1.00 41.09 89 PRO A C 1
ATOM 685 O O . PRO A 1 89 ? 16.141 -19.206 1.201 1.00 41.09 89 PRO A O 1
ATOM 688 N N . ASN A 1 90 ? 15.563 -20.636 -0.422 1.00 33.56 90 ASN A N 1
ATOM 689 C CA . ASN A 1 90 ? 16.722 -21.545 -0.386 1.00 33.56 90 ASN A CA 1
ATOM 690 C C . ASN A 1 90 ? 16.517 -22.681 -1.401 1.00 33.56 90 ASN A C 1
ATOM 692 O O . ASN A 1 90 ? 16.424 -23.848 -1.046 1.00 33.56 90 ASN A O 1
ATOM 696 N N . ASP A 1 91 ? 16.349 -22.284 -2.656 1.00 29.89 91 ASP A N 1
ATOM 697 C CA . ASP A 1 91 ? 16.850 -22.934 -3.873 1.00 29.89 91 ASP A CA 1
ATOM 698 C C . ASP A 1 91 ? 16.278 -22.083 -5.006 1.00 29.89 91 ASP A C 1
ATOM 700 O O . ASP A 1 91 ? 15.094 -22.171 -5.334 1.00 29.89 91 ASP A O 1
ATOM 704 N N . VAL A 1 92 ? 17.082 -21.149 -5.522 1.00 36.53 92 VAL A N 1
ATOM 705 C CA . VAL A 1 92 ? 16.654 -20.243 -6.593 1.00 36.53 92 VAL A CA 1
ATOM 706 C C . VAL A 1 92 ? 16.525 -21.078 -7.861 1.00 36.53 92 VAL A C 1
ATOM 708 O O . VAL A 1 92 ? 17.473 -21.228 -8.629 1.00 36.53 92 VAL A O 1
ATOM 711 N N . SER A 1 93 ? 15.342 -21.657 -8.063 1.00 35.06 93 SER A N 1
ATOM 712 C CA . SER A 1 93 ? 14.944 -22.110 -9.388 1.00 35.06 93 SER A CA 1
ATOM 713 C C . SER A 1 93 ? 15.065 -20.916 -10.338 1.00 35.06 93 SER A C 1
ATOM 715 O O . SER A 1 93 ? 14.677 -19.805 -9.961 1.00 35.06 93 SER A O 1
ATOM 717 N N . PRO A 1 94 ? 15.637 -21.103 -11.540 1.00 42.88 94 PRO A N 1
ATOM 718 C CA . PRO A 1 94 ? 15.772 -20.020 -12.501 1.00 42.88 94 PRO A CA 1
ATOM 719 C C . PRO A 1 94 ? 14.398 -19.392 -12.728 1.00 42.88 94 PRO A C 1
ATOM 721 O O . PRO A 1 94 ? 13.418 -20.110 -12.940 1.00 42.88 94 PRO A O 1
ATOM 724 N N . PHE A 1 95 ? 14.339 -18.061 -12.633 1.00 42.66 95 PHE A N 1
ATOM 725 C CA . PHE A 1 95 ? 13.131 -17.259 -12.803 1.00 42.66 95 PHE A CA 1
ATOM 726 C C . PHE A 1 95 ? 12.442 -17.658 -14.111 1.00 42.66 95 PHE A C 1
ATOM 728 O O . PHE A 1 95 ? 12.849 -17.236 -15.191 1.00 42.66 95 PHE A O 1
ATOM 735 N N . THR A 1 96 ? 11.436 -18.525 -14.017 1.00 42.25 96 THR A N 1
ATOM 736 C CA . THR A 1 96 ? 10.688 -18.996 -15.178 1.00 42.25 96 THR A CA 1
ATOM 737 C C . THR A 1 96 ? 9.503 -18.058 -15.300 1.00 42.25 96 THR A C 1
ATOM 739 O O . THR A 1 96 ? 8.456 -18.280 -14.698 1.00 42.25 96 THR A O 1
ATOM 742 N N . SER A 1 97 ? 9.703 -16.939 -15.996 1.00 51.09 97 SER A N 1
ATOM 743 C CA . SER A 1 97 ? 8.611 -16.010 -16.279 1.00 51.09 97 SER A CA 1
ATOM 744 C C . SER A 1 97 ? 7.549 -16.753 -17.099 1.00 51.09 97 SER A C 1
ATOM 746 O O . SER A 1 97 ? 7.866 -17.211 -18.198 1.00 51.09 97 SER A O 1
ATOM 748 N N . PRO A 1 98 ? 6.289 -16.866 -16.640 1.00 58.19 98 PRO A N 1
ATOM 749 C CA . PRO A 1 98 ? 5.219 -17.455 -17.446 1.00 58.19 98 PRO A CA 1
ATOM 750 C C . PRO A 1 98 ? 4.841 -16.576 -18.654 1.00 58.19 98 PRO A C 1
ATOM 752 O O . PRO A 1 98 ? 4.028 -16.985 -19.482 1.00 58.19 98 PRO A O 1
ATOM 755 N N . TRP A 1 99 ? 5.414 -15.372 -18.766 1.00 63.66 99 TRP A N 1
ATOM 756 C CA . TRP A 1 99 ? 5.101 -14.394 -19.802 1.00 63.66 99 TRP A CA 1
ATOM 757 C C . TRP A 1 99 ? 6.164 -14.335 -20.898 1.00 63.66 99 TRP A C 1
ATOM 759 O O . TRP A 1 99 ? 7.365 -14.274 -20.630 1.00 63.66 99 TRP A O 1
ATOM 769 N N . THR A 1 100 ? 5.703 -14.238 -22.145 1.00 76.75 100 THR A N 1
ATOM 770 C CA . THR A 1 100 ? 6.525 -13.826 -23.286 1.00 76.75 100 THR A CA 1
ATOM 771 C C . THR A 1 100 ? 6.820 -12.334 -23.183 1.00 76.75 100 THR A C 1
ATOM 773 O O . THR A 1 100 ? 5.884 -11.545 -23.094 1.00 76.75 100 THR A O 1
ATOM 776 N N . PHE A 1 101 ? 8.087 -11.925 -23.203 1.00 80.31 101 PHE A N 1
ATOM 777 C CA . PHE A 1 101 ? 8.447 -10.504 -23.173 1.00 80.31 101 PHE A CA 1
ATOM 778 C C . PHE A 1 101 ? 8.017 -9.786 -24.461 1.00 80.31 101 PHE A C 1
ATOM 780 O O . PHE A 1 101 ? 8.109 -10.385 -25.538 1.00 80.31 101 PHE A O 1
ATOM 787 N N . PRO A 1 102 ? 7.551 -8.525 -24.376 1.00 84.06 102 PRO A N 1
ATOM 788 C CA . PRO A 1 102 ? 7.175 -7.763 -25.558 1.00 84.06 102 PRO A CA 1
ATOM 789 C C . PRO A 1 102 ? 8.402 -7.506 -26.440 1.00 84.06 102 PRO A C 1
ATOM 791 O O . PRO A 1 102 ? 9.512 -7.293 -25.946 1.00 84.06 102 PRO A O 1
ATOM 794 N N . GLU A 1 103 ? 8.201 -7.520 -27.756 1.00 83.50 103 GLU A N 1
ATOM 795 C CA . GLU A 1 103 ? 9.207 -7.035 -28.704 1.00 83.50 103 GLU A CA 1
ATOM 796 C C . GLU A 1 103 ? 9.448 -5.527 -28.511 1.00 83.50 103 GLU A C 1
ATOM 798 O O . GLU A 1 103 ? 8.682 -4.852 -27.821 1.00 83.50 103 GLU A O 1
ATOM 803 N N . LEU A 1 104 ? 10.510 -4.990 -29.120 1.00 80.50 104 LEU A N 1
ATOM 804 C CA . LEU A 1 104 ? 10.752 -3.544 -29.140 1.00 80.50 104 LEU A CA 1
ATOM 805 C C . LEU A 1 104 ? 9.534 -2.827 -29.744 1.00 80.50 104 LEU A C 1
ATOM 807 O O . LEU A 1 104 ? 9.032 -3.272 -30.776 1.00 80.50 104 LEU A O 1
ATOM 811 N N . ASP A 1 105 ? 9.040 -1.773 -29.087 1.00 79.75 105 ASP A N 1
ATOM 812 C CA . ASP A 1 105 ? 7.785 -1.082 -29.435 1.00 79.75 105 ASP A CA 1
ATOM 813 C C . ASP A 1 105 ? 6.531 -1.984 -29.432 1.00 79.75 105 ASP A C 1
ATOM 815 O O . ASP A 1 105 ? 5.439 -1.588 -29.853 1.00 79.75 105 ASP A O 1
ATOM 819 N N . GLY A 1 106 ? 6.661 -3.209 -28.923 1.00 83.62 106 GLY A N 1
ATOM 820 C CA . GLY A 1 106 ? 5.597 -4.190 -28.840 1.00 83.62 106 GLY A CA 1
ATOM 821 C C . GLY A 1 106 ? 4.506 -3.774 -27.858 1.00 83.62 106 GLY A C 1
ATOM 822 O O . GLY A 1 106 ? 4.720 -3.045 -26.876 1.00 83.62 106 GLY A O 1
ATOM 823 N N . ARG A 1 107 ? 3.296 -4.280 -28.109 1.00 83.56 107 ARG A N 1
ATOM 824 C CA . ARG A 1 107 ? 2.168 -4.094 -27.200 1.00 83.56 107 ARG A CA 1
ATOM 825 C C . ARG A 1 107 ? 2.397 -4.899 -25.923 1.00 83.56 107 ARG A C 1
ATOM 827 O O . ARG A 1 107 ? 2.610 -6.106 -25.978 1.00 83.56 107 ARG A O 1
ATOM 834 N N . VAL A 1 108 ? 2.260 -4.225 -24.786 1.00 85.81 108 VAL A N 1
ATOM 835 C CA . VAL A 1 108 ? 2.184 -4.877 -23.479 1.00 85.81 108 VAL A CA 1
ATOM 836 C C . VAL A 1 108 ? 0.775 -5.450 -23.304 1.00 85.81 108 VAL A C 1
ATOM 838 O O . VAL A 1 108 ? -0.218 -4.767 -23.569 1.00 85.81 108 VAL A O 1
ATOM 841 N N . ALA A 1 109 ? 0.696 -6.725 -22.941 1.00 81.88 109 ALA A N 1
ATOM 842 C CA . ALA A 1 109 ? -0.531 -7.497 -22.815 1.00 81.88 109 ALA A CA 1
ATOM 843 C C . ALA A 1 109 ? -1.334 -7.100 -21.571 1.00 81.88 109 ALA A C 1
ATOM 845 O O . ALA A 1 109 ? -2.548 -6.930 -21.673 1.00 81.88 109 ALA A O 1
ATOM 846 N N . ASP A 1 110 ? -0.661 -6.933 -20.430 1.00 81.75 110 ASP A N 1
ATOM 847 C CA . ASP A 1 110 ? -1.279 -6.616 -19.143 1.00 81.75 110 ASP A CA 1
ATOM 848 C C . ASP A 1 110 ? -0.326 -5.873 -18.181 1.00 81.75 110 ASP A C 1
ATOM 850 O O . ASP A 1 110 ? 0.877 -5.729 -18.423 1.00 81.75 110 ASP A O 1
ATOM 854 N N . THR A 1 111 ? -0.885 -5.364 -17.079 1.00 85.69 111 THR A N 1
ATOM 855 C CA . THR A 1 111 ? -0.143 -4.634 -16.040 1.00 85.69 111 THR A CA 1
ATOM 856 C C . THR A 1 111 ? 0.944 -5.489 -15.366 1.00 85.69 111 THR A C 1
ATOM 858 O O . THR A 1 111 ? 2.061 -4.991 -15.222 1.00 85.69 111 THR A O 1
ATOM 861 N N . PRO A 1 112 ? 0.715 -6.768 -14.999 1.00 84.00 112 PRO A N 1
ATOM 862 C CA . PRO A 1 112 ? 1.778 -7.635 -14.476 1.00 84.00 112 PRO A CA 1
ATOM 863 C C . PRO A 1 112 ? 2.985 -7.789 -15.413 1.00 84.00 112 PRO A C 1
ATOM 865 O O . PRO A 1 112 ? 4.131 -7.758 -14.952 1.00 84.00 112 PRO A O 1
ATOM 868 N N . GLN A 1 113 ? 2.759 -7.905 -16.724 1.00 84.12 113 GLN A N 1
ATOM 869 C CA . GLN A 1 113 ? 3.835 -7.952 -17.711 1.00 84.12 113 GLN A CA 1
ATOM 870 C C . GLN A 1 113 ? 4.619 -6.631 -17.734 1.00 84.12 113 GLN A C 1
ATOM 872 O O . GLN A 1 113 ? 5.851 -6.663 -17.768 1.00 84.12 113 GLN A O 1
ATOM 877 N N . LEU A 1 114 ? 3.937 -5.479 -17.655 1.00 85.81 114 LEU A N 1
ATOM 878 C CA . LEU A 1 114 ? 4.582 -4.161 -17.561 1.00 85.81 114 LEU A CA 1
ATOM 879 C C . LEU A 1 114 ? 5.476 -4.052 -16.318 1.00 85.81 114 LEU A C 1
ATOM 881 O O . LEU A 1 114 ? 6.637 -3.653 -16.421 1.00 85.81 114 LEU A O 1
ATOM 885 N N . VAL A 1 115 ? 4.946 -4.452 -15.157 1.00 86.44 115 VAL A N 1
ATOM 886 C CA . VAL A 1 115 ? 5.673 -4.436 -13.880 1.00 86.44 115 VAL A CA 1
ATOM 887 C C . VAL A 1 115 ? 6.906 -5.322 -13.957 1.00 86.44 115 VAL A C 1
ATOM 889 O O . VAL A 1 115 ? 7.993 -4.897 -13.570 1.00 86.44 115 VAL A O 1
ATOM 892 N N . SER A 1 116 ? 6.763 -6.523 -14.516 1.00 84.69 116 SER A N 1
ATOM 893 C CA . SER A 1 116 ? 7.869 -7.470 -14.675 1.00 84.69 116 SER A CA 1
ATOM 894 C C . SER A 1 116 ? 8.986 -6.896 -15.550 1.00 84.69 116 SER A C 1
ATOM 896 O O . SER A 1 116 ? 10.157 -6.975 -15.184 1.00 84.69 116 SER A O 1
ATOM 898 N N . CYS A 1 117 ? 8.635 -6.256 -16.672 1.00 86.62 117 CYS A N 1
ATOM 899 C CA . CYS A 1 117 ? 9.604 -5.610 -17.558 1.00 86.62 117 CYS A CA 1
ATOM 900 C C . CYS A 1 117 ? 10.399 -4.514 -16.831 1.00 86.62 117 CYS A C 1
ATOM 902 O O . CYS A 1 117 ? 11.628 -4.496 -16.897 1.00 86.62 117 CYS A O 1
ATOM 904 N N . LEU A 1 118 ? 9.718 -3.622 -16.107 1.00 86.19 118 LEU A N 1
ATOM 905 C CA . LEU A 1 118 ? 10.368 -2.517 -15.394 1.00 86.19 118 LEU A CA 1
ATOM 906 C C . LEU A 1 118 ? 11.164 -2.979 -14.171 1.00 86.19 118 LEU A C 1
ATOM 908 O O . LEU A 1 118 ? 12.247 -2.455 -13.920 1.00 86.19 118 LEU A O 1
ATOM 912 N N . SER A 1 119 ? 10.679 -3.995 -13.455 1.00 85.19 119 SER A N 1
ATOM 913 C CA . SER A 1 119 ? 11.386 -4.590 -12.314 1.00 85.19 119 SER A CA 1
ATOM 914 C C . SER A 1 119 ? 12.731 -5.165 -12.750 1.00 85.19 119 SER A C 1
ATOM 916 O O . SER A 1 119 ? 13.751 -4.893 -12.124 1.00 85.19 119 SER A O 1
ATOM 918 N N . LEU A 1 120 ? 12.756 -5.891 -13.873 1.00 84.00 120 LEU A N 1
ATOM 919 C CA . LEU A 1 120 ? 13.992 -6.425 -14.446 1.00 84.00 120 LEU A CA 1
ATOM 920 C C . LEU A 1 120 ? 14.946 -5.310 -14.891 1.00 84.00 120 LEU A C 1
ATOM 922 O O . LEU A 1 120 ? 16.148 -5.411 -14.664 1.00 84.00 120 LEU A O 1
ATOM 926 N N . LEU A 1 121 ? 14.429 -4.232 -15.488 1.00 83.75 121 LEU A N 1
ATOM 927 C CA . LEU A 1 121 ? 15.257 -3.092 -15.895 1.00 83.75 121 LEU A CA 1
ATOM 928 C C . LEU A 1 121 ? 15.870 -2.351 -14.697 1.00 83.75 121 LEU A C 1
ATOM 930 O O . LEU A 1 121 ? 17.016 -1.912 -14.796 1.00 83.75 121 LEU A O 1
ATOM 934 N N . LYS A 1 122 ? 15.144 -2.234 -13.577 1.00 80.00 122 LYS A N 1
ATOM 935 C CA . LYS A 1 122 ? 15.667 -1.666 -12.324 1.00 80.00 122 LYS A CA 1
ATOM 936 C C . LYS A 1 122 ? 16.734 -2.579 -11.706 1.00 80.00 122 LYS A C 1
ATOM 938 O O . LYS A 1 122 ? 17.848 -2.130 -11.474 1.00 80.00 122 LYS A O 1
ATOM 943 N N . GLN A 1 123 ? 16.453 -3.875 -11.569 1.00 74.19 123 GLN A N 1
ATOM 944 C CA . GLN A 1 123 ? 17.373 -4.846 -10.956 1.00 74.19 123 GLN A CA 1
ATOM 945 C C . GLN A 1 123 ? 18.683 -5.049 -11.735 1.00 74.19 123 GLN A C 1
ATOM 947 O O . GLN A 1 123 ? 19.743 -5.229 -11.144 1.00 74.19 123 GLN A O 1
ATOM 952 N N . VAL A 1 124 ? 18.643 -5.013 -13.070 1.00 67.06 124 VAL A N 1
ATOM 953 C CA . VAL A 1 124 ? 19.850 -5.144 -13.912 1.00 67.06 124 VAL A CA 1
ATOM 954 C C . VAL A 1 124 ? 20.750 -3.912 -13.809 1.00 67.06 124 VAL A C 1
ATOM 956 O O . VAL A 1 124 ? 21.956 -4.013 -14.022 1.00 67.06 124 VAL A O 1
ATOM 959 N N . SER A 1 125 ? 20.187 -2.759 -13.446 1.00 61.03 125 SER A N 1
ATOM 960 C CA . SER A 1 125 ? 20.962 -1.555 -13.148 1.00 61.03 125 SER A CA 1
ATOM 961 C C . SER A 1 125 ? 21.697 -1.633 -11.799 1.00 61.03 125 SER A C 1
ATOM 963 O O . SER A 1 125 ? 22.542 -0.777 -11.548 1.00 61.03 125 SER A O 1
ATOM 965 N N . GLU A 1 126 ? 21.387 -2.626 -10.955 1.00 57.72 126 GLU A N 1
ATOM 966 C CA . GLU A 1 126 ? 21.811 -2.735 -9.548 1.00 57.72 126 GLU A CA 1
ATOM 967 C C . GLU A 1 126 ? 22.635 -4.015 -9.248 1.00 57.72 126 GLU A C 1
ATOM 969 O O . GLU A 1 126 ? 22.632 -4.504 -8.124 1.00 57.72 126 GLU A O 1
ATOM 974 N N . ASP A 1 127 ? 23.388 -4.537 -10.230 1.00 57.25 127 ASP A N 1
ATOM 975 C CA . ASP A 1 127 ? 24.381 -5.631 -10.086 1.00 57.25 127 ASP A CA 1
ATOM 976 C C . ASP A 1 127 ? 23.855 -7.087 -10.019 1.00 57.25 127 ASP A C 1
ATOM 978 O O . ASP A 1 127 ? 24.343 -7.911 -9.238 1.00 57.25 127 ASP A O 1
ATOM 982 N N . LEU A 1 128 ? 22.923 -7.485 -10.897 1.00 58.22 128 LEU A N 1
ATOM 983 C CA . LEU A 1 128 ? 22.604 -8.914 -11.066 1.00 58.22 128 LEU A CA 1
ATOM 984 C C . LEU A 1 128 ? 23.680 -9.658 -11.897 1.00 58.22 128 LEU A C 1
ATOM 986 O O . LEU A 1 128 ? 23.965 -9.246 -13.026 1.00 58.22 128 LEU A O 1
ATOM 990 N N . PRO A 1 129 ? 24.246 -10.788 -11.420 1.00 59.50 129 PRO A N 1
ATOM 991 C CA . PRO A 1 129 ? 25.160 -11.596 -12.224 1.00 59.50 129 PRO A CA 1
ATOM 992 C C . PRO A 1 129 ? 24.428 -12.236 -13.416 1.00 59.50 129 PRO A C 1
ATOM 994 O O . PRO A 1 129 ? 23.408 -12.908 -13.247 1.00 59.50 129 PRO A O 1
ATOM 997 N N . ASP A 1 130 ? 24.980 -12.047 -14.623 1.00 58.44 130 ASP A N 1
ATOM 998 C CA . ASP A 1 130 ? 24.386 -12.437 -15.920 1.00 58.44 130 ASP A CA 1
ATOM 999 C C . ASP A 1 130 ? 24.029 -13.940 -15.975 1.00 58.44 130 ASP A C 1
ATOM 1001 O O . ASP A 1 130 ? 23.121 -14.337 -16.700 1.00 58.44 130 ASP A O 1
ATOM 1005 N N . ASP A 1 131 ? 24.685 -14.793 -15.183 1.00 62.06 131 ASP A N 1
ATOM 1006 C CA . ASP A 1 131 ? 24.528 -16.253 -15.225 1.00 62.06 131 ASP A CA 1
ATOM 1007 C C . ASP A 1 131 ? 23.223 -16.798 -14.622 1.00 62.06 131 ASP A C 1
ATOM 1009 O O . ASP A 1 131 ? 22.829 -17.916 -14.962 1.00 62.06 131 ASP A O 1
ATOM 1013 N N . THR A 1 132 ? 22.503 -16.009 -13.818 1.00 65.44 132 THR A N 1
ATOM 1014 C CA . THR A 1 132 ? 21.272 -16.446 -13.125 1.00 65.44 132 THR A CA 1
ATOM 1015 C C . THR A 1 132 ? 20.002 -16.280 -13.976 1.00 65.44 132 THR A C 1
ATOM 1017 O O . THR A 1 132 ? 18.954 -16.837 -13.655 1.00 65.44 132 THR A O 1
ATOM 1020 N N . LEU A 1 133 ? 20.069 -15.514 -15.070 1.00 72.31 133 LEU A N 1
ATOM 1021 C CA . LEU A 1 133 ? 18.900 -15.150 -15.879 1.00 72.31 133 LEU A CA 1
ATOM 1022 C C . LEU A 1 133 ? 18.636 -16.146 -17.016 1.00 72.31 133 LEU A C 1
ATOM 1024 O O . LEU A 1 133 ? 19.554 -16.679 -17.637 1.00 72.31 133 LEU A O 1
ATOM 1028 N N . GLU A 1 134 ? 17.375 -16.366 -17.378 1.00 78.81 134 GLU A N 1
ATOM 1029 C CA . GLU A 1 134 ? 17.037 -17.191 -18.542 1.00 78.81 134 GLU A CA 1
ATOM 1030 C C . GLU A 1 134 ? 17.608 -16.574 -19.845 1.00 78.81 134 GLU A C 1
ATOM 1032 O O . GLU A 1 134 ? 17.619 -15.345 -19.995 1.00 78.81 134 GLU A O 1
ATOM 1037 N N . PRO A 1 135 ? 18.086 -17.373 -20.824 1.00 80.31 135 PRO A N 1
ATOM 1038 C CA . PRO A 1 135 ? 18.652 -16.842 -22.068 1.00 80.31 135 PRO A CA 1
ATOM 1039 C C . PRO A 1 135 ? 17.725 -15.879 -22.829 1.00 80.31 135 PRO A C 1
ATOM 1041 O O . PRO A 1 135 ? 18.203 -14.921 -23.442 1.00 80.31 135 PRO A O 1
ATOM 1044 N N . ALA A 1 136 ? 16.407 -16.102 -22.775 1.00 80.38 136 ALA A N 1
ATOM 1045 C CA . ALA A 1 136 ? 15.413 -15.225 -23.390 1.00 80.38 136 ALA A CA 1
ATOM 1046 C C . ALA A 1 136 ? 15.376 -13.836 -22.725 1.00 80.38 136 ALA A C 1
ATOM 1048 O O . ALA A 1 136 ? 15.422 -12.825 -23.428 1.00 80.38 136 ALA A O 1
ATOM 1049 N N . ILE A 1 137 ? 15.393 -13.791 -21.388 1.00 81.19 137 ILE A N 1
ATOM 1050 C CA . ILE A 1 137 ? 15.435 -12.555 -20.591 1.00 81.19 137 ILE A CA 1
ATOM 1051 C C . ILE A 1 137 ? 16.717 -11.780 -20.892 1.00 81.19 137 ILE A C 1
ATOM 1053 O O . ILE A 1 137 ? 16.669 -10.589 -21.189 1.00 81.19 137 ILE A O 1
ATOM 1057 N N . ARG A 1 138 ? 17.868 -12.465 -20.915 1.00 81.00 138 ARG A N 1
ATOM 1058 C CA . ARG A 1 138 ? 19.161 -11.845 -21.250 1.00 81.00 138 ARG A CA 1
ATOM 1059 C C . ARG A 1 138 ? 19.166 -11.229 -22.642 1.00 81.00 138 ARG A C 1
ATOM 1061 O O . ARG A 1 138 ? 19.686 -10.131 -22.839 1.00 81.00 138 ARG A O 1
ATOM 1068 N N . LYS A 1 139 ? 18.607 -11.939 -23.626 1.00 84.50 139 LYS A N 1
ATOM 1069 C CA . LYS A 1 139 ? 18.496 -11.436 -24.999 1.00 84.50 139 LYS A CA 1
ATOM 1070 C C . LYS A 1 139 ? 17.604 -10.198 -25.050 1.00 84.50 139 LYS A C 1
ATOM 1072 O O . LYS A 1 139 ? 17.991 -9.222 -25.687 1.00 84.50 139 LYS A O 1
ATOM 1077 N N . TRP A 1 140 ? 16.454 -10.238 -24.380 1.00 87.50 140 TRP A N 1
ATOM 1078 C CA . TRP A 1 140 ? 15.525 -9.115 -24.308 1.00 87.50 140 TRP A CA 1
ATOM 1079 C C . TRP A 1 140 ? 16.174 -7.894 -23.642 1.00 87.50 140 TRP A C 1
ATOM 1081 O O . TRP A 1 140 ? 16.266 -6.844 -24.271 1.00 87.50 140 TRP A O 1
ATOM 1091 N N . LEU A 1 141 ? 16.764 -8.051 -22.454 1.00 85.50 141 LEU A N 1
ATOM 1092 C CA . LEU A 1 141 ? 17.471 -6.978 -21.746 1.00 85.50 141 LEU A CA 1
ATOM 1093 C C . LEU A 1 141 ? 18.561 -6.336 -22.610 1.00 85.50 141 LEU A C 1
ATOM 1095 O O . LEU A 1 141 ? 18.614 -5.119 -22.733 1.00 85.50 141 LEU A O 1
ATOM 1099 N N . LYS A 1 142 ? 19.384 -7.134 -23.304 1.00 84.69 142 LYS A N 1
ATOM 1100 C CA . LYS A 1 142 ? 20.430 -6.611 -24.205 1.00 84.69 142 LYS A CA 1
ATOM 1101 C C . LYS A 1 142 ? 19.881 -5.750 -25.345 1.00 84.69 142 LYS A C 1
ATOM 1103 O O . LYS A 1 142 ? 20.616 -4.900 -25.846 1.00 84.69 142 LYS A O 1
ATOM 1108 N N . VAL A 1 143 ? 18.649 -5.992 -25.790 1.00 86.06 143 VAL A N 1
ATOM 1109 C CA . VAL A 1 143 ? 17.976 -5.182 -26.816 1.00 86.06 143 VAL A CA 1
ATOM 1110 C C . VAL A 1 143 ? 17.416 -3.903 -26.197 1.00 86.06 143 VAL A C 1
ATOM 1112 O O . VAL A 1 143 ? 17.681 -2.821 -26.713 1.00 86.06 143 VAL A O 1
ATOM 1115 N N . ILE A 1 144 ? 16.710 -4.017 -25.072 1.00 85.75 144 ILE A N 1
ATOM 1116 C CA . ILE A 1 144 ? 16.004 -2.899 -24.433 1.00 85.75 144 ILE A CA 1
ATOM 1117 C C . ILE A 1 144 ? 16.970 -1.920 -23.765 1.00 85.75 144 ILE A C 1
ATOM 1119 O O . ILE A 1 144 ? 16.839 -0.719 -23.949 1.00 85.75 144 ILE A O 1
ATOM 1123 N N . THR A 1 145 ? 18.010 -2.388 -23.069 1.00 82.75 145 THR A N 1
ATOM 1124 C CA . THR A 1 145 ? 19.018 -1.508 -22.447 1.00 82.75 145 THR A CA 1
ATOM 1125 C C . THR A 1 145 ? 19.782 -0.672 -23.482 1.00 82.75 145 THR A C 1
ATOM 1127 O O . THR A 1 145 ? 20.286 0.400 -23.162 1.00 82.75 145 THR A O 1
ATOM 1130 N N . LYS A 1 146 ? 19.856 -1.126 -24.741 1.00 86.31 146 LYS A N 1
ATOM 1131 C CA . LYS A 1 146 ? 20.440 -0.349 -25.849 1.00 86.31 146 LYS A CA 1
ATOM 1132 C C . LYS A 1 146 ? 19.485 0.694 -26.429 1.00 86.31 146 LYS A C 1
ATOM 1134 O O . LYS A 1 146 ? 19.926 1.504 -27.241 1.00 86.31 146 LYS A O 1
ATOM 1139 N N . ASN A 1 147 ? 18.213 0.666 -26.043 1.00 85.38 147 ASN A N 1
ATOM 1140 C CA . ASN A 1 147 ? 17.191 1.578 -26.521 1.00 85.38 147 ASN A CA 1
ATOM 1141 C C . ASN A 1 147 ? 16.578 2.366 -25.342 1.00 85.38 147 ASN A C 1
ATOM 1143 O O . ASN A 1 147 ? 15.650 1.883 -24.690 1.00 85.38 147 ASN A O 1
ATOM 1147 N N . PRO A 1 148 ? 17.083 3.579 -25.048 1.00 85.62 148 PRO A N 1
ATOM 1148 C CA . PRO A 1 148 ? 16.564 4.386 -23.945 1.00 85.62 148 PRO A CA 1
ATOM 1149 C C . PRO A 1 148 ? 15.103 4.813 -24.154 1.00 85.62 148 PRO A C 1
ATOM 1151 O O . PRO A 1 148 ? 14.378 4.961 -23.171 1.00 85.62 148 PRO A O 1
ATOM 1154 N N . ASP A 1 149 ? 14.653 4.956 -25.403 1.00 87.75 149 ASP A N 1
ATOM 1155 C CA . ASP A 1 149 ? 13.284 5.377 -25.720 1.00 87.75 149 ASP A CA 1
ATOM 1156 C C . ASP A 1 149 ? 12.262 4.330 -25.269 1.00 87.75 149 ASP A C 1
ATOM 1158 O O . ASP A 1 149 ? 11.186 4.671 -24.782 1.00 87.75 149 ASP A O 1
ATOM 1162 N N . GLU A 1 150 ? 12.620 3.048 -25.345 1.00 87.62 150 GLU A N 1
ATOM 1163 C CA . GLU A 1 150 ? 11.757 1.959 -24.892 1.00 87.62 150 GLU A CA 1
ATOM 1164 C C . GLU A 1 150 ? 11.597 1.953 -23.367 1.00 87.62 150 GLU A C 1
ATOM 1166 O O . GLU A 1 150 ? 10.492 1.756 -22.860 1.00 87.62 150 GLU A O 1
ATOM 1171 N N . LYS A 1 151 ? 12.668 2.248 -22.619 1.00 86.44 151 LYS A N 1
ATOM 1172 C CA . LYS A 1 151 ? 12.571 2.435 -21.164 1.00 86.44 151 LYS A CA 1
ATOM 1173 C C . LYS A 1 151 ? 11.623 3.593 -20.833 1.00 86.44 151 LYS A C 1
ATOM 1175 O O . LYS A 1 151 ? 10.705 3.410 -20.036 1.00 86.44 151 LYS A O 1
ATOM 1180 N N . ILE A 1 152 ? 11.790 4.735 -21.506 1.00 88.75 152 ILE A N 1
ATOM 1181 C CA . ILE A 1 152 ? 10.922 5.912 -21.342 1.00 88.75 152 ILE A CA 1
ATOM 1182 C C . ILE A 1 152 ? 9.467 5.565 -21.679 1.00 88.75 152 ILE A C 1
ATOM 1184 O O . ILE A 1 152 ? 8.545 5.989 -20.980 1.00 88.75 152 ILE A O 1
ATOM 1188 N N . ARG A 1 153 ? 9.232 4.774 -22.730 1.00 91.12 153 ARG A N 1
ATOM 1189 C CA . ARG A 1 153 ? 7.893 4.327 -23.128 1.00 91.12 153 ARG A CA 1
ATOM 1190 C C . ARG A 1 153 ? 7.233 3.486 -22.036 1.00 91.12 153 ARG A C 1
ATOM 1192 O O . ARG A 1 153 ? 6.081 3.752 -21.696 1.00 91.12 153 ARG A O 1
ATOM 1199 N N . LEU A 1 154 ? 7.940 2.502 -21.477 1.00 88.31 154 LEU A N 1
ATOM 1200 C CA . LEU A 1 154 ? 7.422 1.646 -20.402 1.00 88.31 154 LEU A CA 1
ATOM 1201 C C . LEU A 1 154 ? 7.135 2.448 -19.122 1.00 88.31 154 LEU A C 1
ATOM 1203 O O . LEU A 1 154 ? 6.077 2.273 -18.519 1.00 88.31 154 LEU A O 1
ATOM 1207 N N . GLU A 1 155 ? 8.019 3.375 -18.746 1.00 88.69 155 GLU A N 1
ATOM 1208 C CA . GLU A 1 155 ? 7.796 4.298 -17.622 1.00 88.69 155 GLU A CA 1
ATOM 1209 C C . GLU A 1 155 ? 6.568 5.191 -17.871 1.00 88.69 155 GLU A C 1
ATOM 1211 O O . GLU A 1 155 ? 5.692 5.309 -17.014 1.00 88.69 155 GLU A O 1
ATOM 1216 N N . THR A 1 156 ? 6.425 5.723 -19.089 1.00 88.88 156 THR A N 1
ATOM 1217 C CA . THR A 1 156 ? 5.266 6.536 -19.496 1.00 88.88 156 THR A CA 1
ATOM 1218 C C . THR A 1 156 ? 3.951 5.759 -19.395 1.00 88.88 156 THR A C 1
ATOM 1220 O O . THR A 1 156 ? 2.919 6.344 -19.053 1.00 88.88 156 THR A O 1
ATOM 1223 N N . LEU A 1 157 ? 3.956 4.448 -19.666 1.00 86.75 157 LEU A N 1
ATOM 1224 C CA . LEU A 1 157 ? 2.773 3.601 -19.490 1.00 86.75 157 LEU A CA 1
ATOM 1225 C C . LEU A 1 157 ? 2.371 3.485 -18.012 1.00 86.75 157 LEU A C 1
ATOM 1227 O O . LEU A 1 157 ? 1.181 3.597 -17.715 1.00 86.75 157 LEU A O 1
ATOM 1231 N N . ILE A 1 158 ? 3.331 3.339 -17.090 1.00 87.62 158 ILE A N 1
ATOM 1232 C CA . ILE A 1 158 ? 3.060 3.335 -15.641 1.00 87.62 158 ILE A CA 1
ATOM 1233 C C . ILE A 1 158 ? 2.498 4.681 -15.188 1.00 87.62 158 ILE A C 1
ATOM 1235 O O . ILE A 1 158 ? 1.436 4.722 -14.567 1.00 87.62 158 ILE A O 1
ATOM 1239 N N . THR A 1 159 ? 3.141 5.791 -15.561 1.00 87.19 159 THR A N 1
ATOM 1240 C CA . THR A 1 159 ? 2.637 7.134 -15.237 1.00 87.19 159 THR A CA 1
ATOM 1241 C C . THR A 1 159 ? 1.233 7.351 -15.808 1.00 87.19 159 THR A C 1
ATOM 1243 O O . THR A 1 159 ? 0.362 7.939 -15.164 1.00 87.19 159 THR A O 1
ATOM 1246 N N . GLY A 1 160 ? 0.980 6.849 -17.021 1.00 83.44 160 GLY A N 1
ATOM 1247 C CA . GLY A 1 160 ? -0.333 6.871 -17.655 1.00 83.44 160 GLY A CA 1
ATOM 1248 C C . GLY A 1 160 ? -1.393 6.122 -16.848 1.00 83.44 160 GLY A C 1
ATOM 1249 O O . GLY A 1 160 ? -2.489 6.654 -16.667 1.00 83.44 160 GLY A O 1
ATOM 1250 N N . LEU A 1 161 ? -1.053 4.940 -16.330 1.00 86.12 161 LEU A N 1
ATOM 1251 C CA . LEU A 1 161 ? -1.933 4.111 -15.509 1.00 86.12 161 LEU A CA 1
ATOM 1252 C C . LEU A 1 161 ? -2.267 4.787 -14.168 1.00 86.12 161 LEU A C 1
ATOM 1254 O O . LEU A 1 161 ? -3.439 4.874 -13.804 1.00 86.12 161 LEU A O 1
ATOM 1258 N N . ILE A 1 162 ? -1.267 5.349 -13.480 1.00 86.94 162 ILE A N 1
ATOM 1259 C CA . ILE A 1 162 ? -1.460 6.101 -12.226 1.00 86.94 162 ILE A CA 1
ATOM 1260 C C . ILE A 1 162 ? -2.374 7.303 -12.459 1.00 86.94 162 ILE A C 1
ATOM 1262 O O . ILE A 1 162 ? -3.331 7.519 -11.718 1.00 86.94 162 ILE A O 1
ATOM 1266 N N . ARG A 1 163 ? -2.118 8.078 -13.517 1.00 86.56 163 ARG A N 1
ATOM 1267 C CA . ARG A 1 163 ? -2.938 9.246 -13.858 1.00 86.56 163 ARG A CA 1
ATOM 1268 C C . ARG A 1 163 ? -4.381 8.855 -14.161 1.00 86.56 163 ARG A C 1
ATOM 1270 O O . ARG A 1 163 ? -5.288 9.515 -13.659 1.00 86.56 163 ARG A O 1
ATOM 1277 N N . ALA A 1 164 ? -4.591 7.800 -14.950 1.00 83.38 164 ALA A N 1
ATOM 1278 C CA . ALA A 1 164 ? -5.927 7.291 -15.248 1.00 83.38 164 ALA A CA 1
ATOM 1279 C C . ALA A 1 164 ? -6.652 6.879 -13.960 1.00 83.38 164 ALA A C 1
ATOM 1281 O O . ALA A 1 164 ? -7.787 7.288 -13.734 1.00 83.38 164 ALA A O 1
ATOM 1282 N N . TYR A 1 165 ? -5.959 6.173 -13.064 1.00 85.81 165 TYR A N 1
ATOM 1283 C CA . TYR A 1 165 ? -6.500 5.819 -11.759 1.00 85.81 165 TYR A CA 1
ATOM 1284 C C . TYR A 1 165 ? -6.852 7.042 -10.915 1.00 85.81 165 TYR A C 1
ATOM 1286 O O . TYR A 1 165 ? -7.912 7.079 -10.301 1.00 85.81 165 TYR A O 1
ATOM 1294 N N . ILE A 1 166 ? -5.980 8.045 -10.822 1.00 83.56 166 ILE A N 1
ATOM 1295 C CA . ILE A 1 166 ? -6.238 9.235 -10.002 1.00 83.56 166 ILE A CA 1
ATOM 1296 C C . ILE A 1 166 ? -7.468 9.992 -10.516 1.00 83.56 166 ILE A C 1
ATOM 1298 O O . ILE A 1 166 ? -8.275 10.428 -9.696 1.00 83.56 166 ILE A O 1
ATOM 1302 N N . GLN A 1 167 ? -7.621 10.108 -11.836 1.00 81.94 167 GLN A N 1
ATOM 1303 C CA . GLN A 1 167 ? -8.722 10.833 -12.475 1.00 81.94 167 GLN A CA 1
ATOM 1304 C C . GLN A 1 167 ? -10.066 10.107 -12.393 1.00 81.94 167 GLN A C 1
ATOM 1306 O O . GLN A 1 167 ? -11.097 10.773 -12.372 1.00 81.94 167 GLN A O 1
ATOM 1311 N N . ASP A 1 168 ? -10.068 8.775 -12.332 1.00 78.88 168 ASP A N 1
ATOM 1312 C CA . ASP A 1 168 ? -11.306 8.013 -12.199 1.00 78.88 168 ASP A CA 1
ATOM 1313 C C . ASP A 1 168 ? -11.879 8.125 -10.776 1.00 78.88 168 ASP A C 1
ATOM 1315 O O . ASP A 1 168 ? -11.162 7.994 -9.774 1.00 78.88 168 ASP A O 1
ATOM 1319 N N . GLU A 1 169 ? -13.178 8.400 -10.686 1.00 67.88 169 GLU A N 1
ATOM 1320 C CA . GLU A 1 169 ? -13.915 8.551 -9.430 1.00 67.88 169 GLU A CA 1
ATOM 1321 C C . GLU A 1 169 ? -14.432 7.213 -8.902 1.00 67.88 169 GLU A C 1
ATOM 1323 O O . GLU A 1 169 ? -14.466 7.018 -7.688 1.00 67.88 169 GLU A O 1
ATOM 1328 N N . ILE A 1 170 ? -14.800 6.279 -9.786 1.00 64.12 170 ILE A N 1
ATOM 1329 C CA . ILE A 1 170 ? -15.415 5.008 -9.397 1.00 64.12 170 ILE A CA 1
ATOM 1330 C C . ILE A 1 170 ? -14.441 3.882 -9.687 1.00 64.12 170 ILE A C 1
ATOM 1332 O O . ILE A 1 170 ? -14.076 3.623 -10.828 1.00 64.12 170 ILE A O 1
ATOM 1336 N N . LYS A 1 171 ? -14.043 3.176 -8.633 1.00 80.06 171 LYS A N 1
ATOM 1337 C CA . LYS A 1 171 ? -12.982 2.179 -8.715 1.00 80.06 171 LYS A CA 1
ATOM 1338 C C . LYS A 1 171 ? -13.522 0.841 -8.286 1.00 80.06 171 LYS A C 1
ATOM 1340 O O . LYS A 1 171 ? -13.924 0.659 -7.139 1.00 80.06 171 LYS A O 1
ATOM 1345 N N . ASP A 1 172 ? -13.539 -0.097 -9.220 1.00 79.25 172 ASP A N 1
ATOM 1346 C CA . ASP A 1 172 ? -13.850 -1.471 -8.879 1.00 79.25 172 ASP A CA 1
ATOM 1347 C C . ASP A 1 172 ? -12.619 -2.178 -8.288 1.00 79.25 172 ASP A C 1
ATOM 1349 O O . ASP A 1 172 ? -11.480 -1.695 -8.314 1.00 79.25 172 ASP A O 1
ATOM 1353 N N . LYS A 1 173 ? -12.855 -3.372 -7.748 1.00 81.12 173 LYS A N 1
ATOM 1354 C CA . LYS A 1 173 ? -11.806 -4.208 -7.162 1.00 81.12 173 LYS A CA 1
ATOM 1355 C C . LYS A 1 173 ? -10.680 -4.541 -8.152 1.00 81.12 173 LYS A C 1
ATOM 1357 O O . LYS A 1 173 ? -9.550 -4.744 -7.716 1.00 81.12 173 LYS A O 1
ATOM 1362 N N . LYS A 1 174 ? -10.971 -4.640 -9.454 1.00 79.56 174 LYS A N 1
ATOM 1363 C CA . LYS A 1 174 ? -9.980 -5.014 -10.473 1.00 79.56 174 LYS A CA 1
ATOM 1364 C C . LYS A 1 174 ? -9.030 -3.855 -10.745 1.00 79.56 174 LYS A C 1
ATOM 1366 O O . LYS A 1 174 ? -7.824 -4.057 -10.709 1.00 79.56 174 LYS A O 1
ATOM 1371 N N . VAL A 1 175 ? -9.571 -2.651 -10.912 1.00 82.06 175 VAL A N 1
ATOM 1372 C CA . VAL A 1 175 ? -8.795 -1.421 -11.104 1.00 82.06 175 VAL A CA 1
ATOM 1373 C C . VAL A 1 175 ? -7.883 -1.161 -9.904 1.00 82.06 175 VAL A C 1
ATOM 1375 O O . VAL A 1 175 ? -6.710 -0.835 -10.074 1.00 82.06 175 VAL A O 1
ATOM 1378 N N . VAL A 1 176 ? -8.388 -1.361 -8.681 1.00 84.81 176 VAL A N 1
ATOM 1379 C CA . VAL A 1 176 ? -7.553 -1.253 -7.476 1.00 84.81 176 VAL A CA 1
ATOM 1380 C C . VAL A 1 176 ? -6.445 -2.307 -7.484 1.00 84.81 176 VAL A C 1
ATOM 1382 O O . VAL A 1 176 ? -5.292 -1.950 -7.279 1.00 84.81 176 VAL A O 1
ATOM 1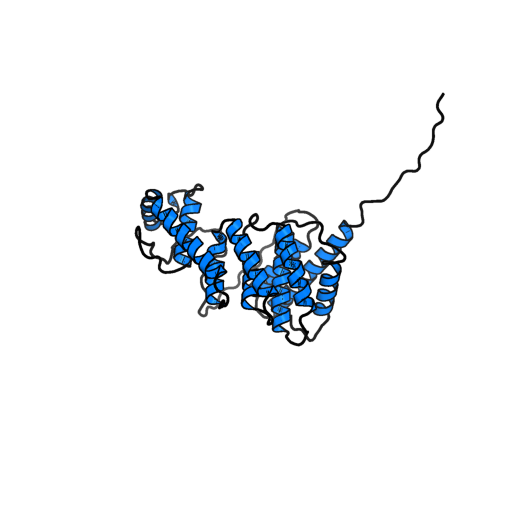385 N N . ALA A 1 177 ? -6.744 -3.574 -7.788 1.00 83.06 177 ALA A N 1
ATOM 1386 C CA . ALA A 1 177 ? -5.725 -4.624 -7.847 1.00 83.06 177 ALA A CA 1
ATOM 1387 C C . ALA A 1 177 ? -4.614 -4.328 -8.874 1.00 83.06 177 ALA A C 1
ATOM 1389 O O . ALA A 1 177 ? -3.442 -4.527 -8.567 1.00 83.06 177 ALA A O 1
ATOM 1390 N N . GLU A 1 178 ? -4.959 -3.801 -10.053 1.00 84.00 178 GLU A N 1
ATOM 1391 C CA . GLU A 1 178 ? -3.974 -3.410 -11.071 1.00 84.00 178 GLU A CA 1
ATOM 1392 C C . GLU A 1 178 ? -3.014 -2.327 -10.567 1.00 84.00 178 GLU A C 1
ATOM 1394 O O . GLU A 1 178 ? -1.806 -2.421 -10.789 1.00 84.00 178 GLU A O 1
ATOM 1399 N N . ILE A 1 179 ? -3.525 -1.331 -9.841 1.00 87.94 179 ILE A N 1
ATOM 1400 C CA . ILE A 1 179 ? -2.688 -0.288 -9.238 1.00 87.94 179 ILE A CA 1
ATOM 1401 C C . ILE A 1 179 ? -1.846 -0.807 -8.082 1.00 87.94 179 ILE A C 1
ATOM 1403 O O . ILE A 1 179 ? -0.716 -0.366 -7.892 1.00 87.94 179 ILE A O 1
ATOM 1407 N N . LEU A 1 180 ? -2.347 -1.763 -7.313 1.00 86.50 180 LEU A N 1
ATOM 1408 C CA . LEU A 1 180 ? -1.546 -2.332 -6.238 1.00 86.50 180 LEU A CA 1
ATOM 1409 C C . LEU A 1 180 ? -0.372 -3.158 -6.784 1.00 86.50 180 LEU A C 1
ATOM 1411 O O . LEU A 1 180 ? 0.702 -3.161 -6.187 1.00 86.50 180 LEU A O 1
ATOM 1415 N N . CYS A 1 181 ? -0.528 -3.789 -7.955 1.00 85.19 181 CYS A N 1
ATOM 1416 C CA . CYS A 1 181 ? 0.553 -4.524 -8.613 1.00 85.19 181 CYS A CA 1
ATOM 1417 C C . CYS A 1 181 ? 1.749 -3.645 -9.005 1.00 85.19 181 CYS A C 1
ATOM 1419 O O . CYS A 1 181 ? 2.863 -4.160 -9.071 1.00 85.19 181 CYS A O 1
ATOM 1421 N N . ILE A 1 182 ? 1.547 -2.349 -9.273 1.00 86.88 182 ILE A N 1
ATOM 1422 C CA . ILE A 1 182 ? 2.636 -1.457 -9.697 1.00 86.88 182 ILE A CA 1
ATOM 1423 C C . ILE A 1 182 ? 3.420 -0.863 -8.521 1.00 86.88 182 ILE A C 1
ATOM 1425 O O . ILE A 1 182 ? 4.549 -0.440 -8.734 1.00 86.88 182 ILE A O 1
ATOM 1429 N N . ILE A 1 183 ? 2.887 -0.869 -7.290 1.00 86.88 183 ILE A N 1
ATOM 1430 C CA . ILE A 1 183 ? 3.508 -0.220 -6.114 1.00 86.88 183 ILE A CA 1
ATOM 1431 C C . ILE A 1 183 ? 5.004 -0.534 -5.944 1.00 86.88 183 ILE A C 1
ATOM 1433 O O . ILE A 1 183 ? 5.761 0.412 -5.739 1.00 86.88 183 ILE A O 1
ATOM 1437 N N . PRO A 1 184 ? 5.476 -1.796 -6.058 1.00 84.69 184 PRO A N 1
ATOM 1438 C CA . PRO A 1 184 ? 6.878 -2.124 -5.786 1.00 84.69 184 PRO A CA 1
ATOM 1439 C C . PRO A 1 184 ? 7.894 -1.439 -6.708 1.00 84.69 184 PRO A C 1
ATOM 1441 O O . PRO A 1 184 ? 9.080 -1.417 -6.391 1.00 84.69 184 PRO A O 1
ATOM 1444 N N . ILE A 1 185 ? 7.449 -0.923 -7.857 1.00 84.44 185 ILE A N 1
ATOM 1445 C CA . ILE A 1 185 ? 8.304 -0.239 -8.832 1.00 84.44 185 ILE A CA 1
ATOM 1446 C C . ILE A 1 185 ? 8.089 1.275 -8.859 1.00 84.44 185 ILE A C 1
ATOM 1448 O O . ILE A 1 185 ? 8.734 1.942 -9.670 1.00 84.44 185 ILE A O 1
ATOM 1452 N N . LEU A 1 186 ? 7.195 1.815 -8.029 1.00 86.62 186 LEU A N 1
ATOM 1453 C CA . LEU A 1 186 ? 6.902 3.245 -7.996 1.00 86.62 186 LEU A CA 1
ATOM 1454 C C . LEU A 1 186 ? 7.941 4.026 -7.204 1.00 86.62 186 LEU A C 1
ATOM 1456 O O . LEU A 1 186 ? 8.552 3.510 -6.273 1.00 86.62 186 LEU A O 1
ATOM 1460 N N . GLU A 1 187 ? 8.098 5.290 -7.582 1.00 87.00 187 GLU A N 1
ATOM 1461 C CA . GLU A 1 187 ? 8.877 6.258 -6.821 1.00 87.00 187 GLU A CA 1
ATOM 1462 C C . GLU A 1 187 ? 8.039 6.846 -5.675 1.00 87.00 187 GLU A C 1
ATOM 1464 O O . GLU A 1 187 ? 6.808 6.739 -5.638 1.00 87.00 187 GLU A O 1
ATOM 1469 N N . GLU A 1 188 ? 8.708 7.514 -4.737 1.00 87.62 188 GLU A N 1
ATOM 1470 C CA . GLU A 1 188 ? 8.090 8.058 -3.523 1.00 87.62 188 GLU A CA 1
ATOM 1471 C C . GLU A 1 188 ? 6.885 8.965 -3.817 1.00 87.62 188 GLU A C 1
ATOM 1473 O O . GLU A 1 188 ? 5.819 8.807 -3.218 1.00 87.62 188 GLU A O 1
ATOM 1478 N N . GLU A 1 189 ? 7.019 9.900 -4.760 1.00 87.88 189 GLU A N 1
ATOM 1479 C CA . GLU A 1 189 ? 5.950 10.854 -5.077 1.00 87.88 189 GLU A CA 1
ATOM 1480 C C . GLU A 1 189 ? 4.692 10.172 -5.632 1.00 87.88 189 GLU A C 1
ATOM 1482 O O . GLU A 1 189 ? 3.568 10.588 -5.323 1.00 87.88 189 GLU A O 1
ATOM 1487 N N . ASP A 1 190 ? 4.866 9.099 -6.404 1.00 88.50 190 ASP A N 1
ATOM 1488 C CA . ASP A 1 190 ? 3.768 8.319 -6.969 1.00 88.50 190 ASP A CA 1
ATOM 1489 C C . ASP A 1 190 ? 3.035 7.539 -5.871 1.00 88.50 190 ASP A C 1
ATOM 1491 O O . ASP A 1 190 ? 1.802 7.577 -5.795 1.00 88.50 190 ASP A O 1
ATOM 1495 N N . VAL A 1 191 ? 3.780 6.903 -4.959 1.00 89.31 191 VAL A N 1
ATOM 1496 C CA . VAL A 1 191 ? 3.217 6.207 -3.790 1.00 89.31 191 VAL A CA 1
ATOM 1497 C C . VAL A 1 191 ? 2.426 7.179 -2.912 1.00 89.31 191 VAL A C 1
ATOM 1499 O O . VAL A 1 191 ? 1.280 6.899 -2.550 1.00 89.31 191 VAL A O 1
ATOM 1502 N N . ARG A 1 192 ? 2.982 8.361 -2.623 1.00 89.50 192 ARG A N 1
ATOM 1503 C CA . ARG A 1 192 ? 2.304 9.393 -1.818 1.00 89.50 192 ARG A CA 1
ATOM 1504 C C . ARG A 1 192 ? 1.073 9.964 -2.521 1.00 89.50 192 ARG A C 1
ATOM 1506 O O . ARG A 1 192 ? 0.075 10.269 -1.869 1.00 89.50 192 ARG A O 1
ATOM 1513 N N . SER A 1 193 ? 1.096 10.076 -3.848 1.00 89.88 193 SER A N 1
ATOM 1514 C CA . SER A 1 193 ? -0.072 10.499 -4.632 1.00 89.88 193 SER A CA 1
ATOM 1515 C C . SER A 1 193 ? -1.203 9.469 -4.568 1.00 89.88 193 SER A C 1
ATOM 1517 O O . SER A 1 193 ? -2.367 9.839 -4.388 1.00 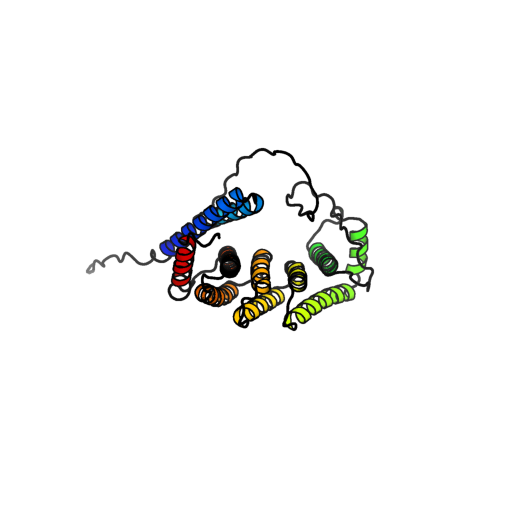89.88 193 SER A O 1
ATOM 1519 N N . LEU A 1 194 ? -0.873 8.176 -4.644 1.00 90.75 194 LEU A N 1
ATOM 1520 C CA . LEU A 1 194 ? -1.837 7.093 -4.448 1.00 90.75 194 LEU A CA 1
ATOM 1521 C C . LEU A 1 194 ? -2.399 7.082 -3.023 1.00 90.75 194 LEU A C 1
ATOM 1523 O O . LEU A 1 194 ? -3.613 6.951 -2.863 1.00 90.75 194 LEU A O 1
ATOM 1527 N N . LEU A 1 195 ? -1.552 7.287 -2.009 1.00 91.00 195 LEU A N 1
ATOM 1528 C CA . LEU A 1 195 ? -1.960 7.373 -0.605 1.00 91.00 195 LEU A CA 1
ATOM 1529 C C . LEU A 1 195 ? -3.023 8.455 -0.390 1.00 91.00 195 LEU A C 1
ATOM 1531 O O . LEU A 1 195 ? -4.118 8.161 0.090 1.00 91.00 195 LEU A O 1
ATOM 1535 N N . ARG A 1 196 ? -2.744 9.685 -0.841 1.00 90.31 196 ARG A N 1
ATOM 1536 C CA . ARG A 1 196 ? -3.702 10.801 -0.771 1.00 90.31 196 ARG A CA 1
ATOM 1537 C C . ARG A 1 196 ? -4.994 10.492 -1.516 1.00 90.31 196 ARG A C 1
ATOM 1539 O O . ARG A 1 196 ? -6.073 10.865 -1.063 1.00 90.31 196 ARG A O 1
ATOM 1546 N N . ARG A 1 197 ? -4.915 9.795 -2.657 1.00 90.06 197 ARG A N 1
ATOM 1547 C CA . ARG A 1 197 ? -6.112 9.408 -3.414 1.00 90.06 197 ARG A CA 1
ATOM 1548 C C . ARG A 1 197 ? -6.978 8.427 -2.623 1.00 90.06 197 ARG A C 1
ATOM 1550 O O . ARG A 1 197 ? -8.180 8.662 -2.524 1.00 90.06 197 ARG A O 1
ATOM 1557 N N . PHE A 1 198 ? -6.397 7.379 -2.037 1.00 89.69 198 PHE A N 1
ATOM 1558 C CA . PHE A 1 198 ? -7.135 6.445 -1.176 1.00 89.69 198 PHE A CA 1
ATOM 1559 C C . PHE A 1 198 ? -7.760 7.150 0.029 1.00 89.69 198 PHE A C 1
ATOM 1561 O O . PHE A 1 198 ? -8.946 6.961 0.288 1.00 89.69 198 PHE A O 1
ATOM 1568 N N . GLN A 1 199 ? -7.003 8.019 0.699 1.00 87.94 199 GLN A N 1
ATOM 1569 C CA . GLN A 1 199 ? -7.506 8.831 1.805 1.00 87.94 199 GLN A CA 1
ATOM 1570 C C . GLN A 1 199 ? -8.705 9.689 1.380 1.00 87.94 199 GLN A C 1
ATOM 1572 O O . GLN A 1 199 ? -9.767 9.604 1.992 1.00 87.94 199 GLN A O 1
ATOM 1577 N N . SER A 1 200 ? -8.583 10.439 0.278 1.00 87.19 200 SER A N 1
ATOM 1578 C CA . SER A 1 200 ? -9.668 11.294 -0.224 1.00 87.19 200 SER A CA 1
ATOM 1579 C C . SER A 1 200 ? -10.940 10.507 -0.552 1.00 87.19 200 SER A C 1
ATOM 1581 O O . SER A 1 200 ? -12.046 11.002 -0.338 1.00 87.19 200 SER A O 1
ATOM 1583 N N . ASN A 1 201 ? -10.797 9.266 -1.032 1.00 84.88 201 ASN A N 1
ATOM 1584 C CA . ASN A 1 201 ? -11.929 8.392 -1.319 1.00 84.88 201 ASN A CA 1
ATOM 1585 C C . ASN A 1 201 ? -12.618 7.935 -0.027 1.00 84.88 201 ASN A C 1
ATOM 1587 O O . ASN A 1 201 ? -13.846 7.898 0.026 1.00 84.88 201 ASN A O 1
ATOM 1591 N N . ILE A 1 202 ? -11.855 7.620 1.020 1.00 83.50 202 ILE A N 1
ATOM 1592 C CA . ILE A 1 202 ? -12.398 7.197 2.318 1.00 83.50 202 ILE A CA 1
ATOM 1593 C C . ILE A 1 202 ? -13.095 8.370 3.020 1.00 83.50 202 ILE A C 1
ATOM 1595 O O . ILE A 1 202 ? -14.205 8.207 3.524 1.00 83.50 202 ILE A O 1
ATOM 1599 N N . GLU A 1 203 ? -12.485 9.556 3.012 1.00 83.00 203 GLU A N 1
ATOM 1600 C CA . GLU A 1 203 ? -13.033 10.766 3.636 1.00 83.00 203 GLU A CA 1
ATOM 1601 C C . GLU A 1 203 ? -14.265 11.299 2.900 1.00 83.00 203 GLU A C 1
ATOM 1603 O O . GLU A 1 203 ? -15.306 11.546 3.511 1.00 83.00 203 GLU A O 1
ATOM 1608 N N . GLY A 1 204 ? -14.158 11.467 1.579 1.00 76.19 204 GLY A N 1
ATOM 1609 C CA . GLY A 1 204 ? -15.176 12.123 0.760 1.00 76.19 204 GLY A CA 1
ATOM 1610 C C . GLY A 1 204 ? -16.412 11.268 0.486 1.00 76.19 204 GLY A C 1
ATOM 1611 O O . GLY A 1 204 ? -17.474 11.802 0.151 1.00 76.19 204 GLY A O 1
ATOM 1612 N N . SER A 1 205 ? -16.315 9.946 0.635 1.00 75.50 205 SER A N 1
ATOM 1613 C CA . SER A 1 205 ? -17.457 9.067 0.394 1.00 75.50 205 SER A CA 1
ATOM 1614 C C . SER A 1 205 ? -18.477 9.191 1.522 1.00 75.50 205 SER A C 1
ATOM 1616 O O . SER A 1 205 ? -18.122 9.180 2.694 1.00 75.50 205 SER A O 1
ATOM 1618 N N . ARG A 1 206 ? -19.774 9.277 1.200 1.00 74.38 206 ARG A N 1
ATOM 1619 C CA . ARG A 1 206 ? -20.854 9.223 2.214 1.00 74.38 206 ARG A CA 1
ATOM 1620 C C . ARG A 1 206 ? -21.099 7.807 2.733 1.00 74.38 206 ARG A C 1
ATOM 1622 O O . ARG A 1 206 ? -21.510 7.626 3.871 1.00 74.38 206 ARG A O 1
ATOM 1629 N N . ILE A 1 207 ? -20.866 6.821 1.873 1.00 77.88 207 ILE A N 1
ATOM 1630 C CA . ILE A 1 207 ? -20.918 5.392 2.184 1.00 77.88 207 ILE A CA 1
ATOM 1631 C C . ILE A 1 207 ? -19.474 4.919 2.331 1.00 77.88 207 ILE A C 1
ATOM 1633 O O . ILE A 1 207 ? -18.585 5.461 1.681 1.00 77.88 207 ILE A O 1
ATOM 1637 N N . LEU A 1 208 ? -19.223 3.951 3.207 1.00 81.94 208 LEU A N 1
ATOM 1638 C CA . LEU A 1 208 ? -17.886 3.398 3.370 1.00 81.94 208 LEU A CA 1
ATOM 1639 C C . LEU A 1 208 ? -17.417 2.722 2.072 1.00 81.94 208 LEU A C 1
ATOM 1641 O O . LEU A 1 208 ? -18.031 1.757 1.619 1.00 81.94 208 LEU A O 1
ATOM 1645 N N . ASP A 1 209 ? -16.329 3.215 1.481 1.00 85.06 209 ASP A N 1
ATOM 1646 C CA . ASP A 1 209 ? -15.707 2.576 0.321 1.00 85.06 209 ASP A CA 1
ATOM 1647 C C . ASP A 1 209 ? -14.772 1.452 0.789 1.00 85.06 209 ASP A C 1
ATOM 1649 O O . ASP A 1 209 ? -13.589 1.655 1.073 1.00 85.06 209 ASP A O 1
ATOM 1653 N N . ILE A 1 210 ? -15.327 0.241 0.869 1.00 84.25 210 ILE A N 1
ATOM 1654 C CA . ILE A 1 210 ? -14.597 -0.973 1.259 1.00 84.25 210 ILE A CA 1
ATOM 1655 C C . ILE A 1 210 ? -13.426 -1.247 0.302 1.00 84.25 210 ILE A C 1
ATOM 1657 O O . ILE A 1 210 ? -12.384 -1.759 0.714 1.00 84.25 210 ILE A O 1
ATOM 1661 N N . THR A 1 211 ? -13.565 -0.903 -0.980 1.00 86.25 211 THR A N 1
ATOM 1662 C CA . THR A 1 211 ? -12.507 -1.135 -1.969 1.00 86.25 211 THR A CA 1
ATOM 1663 C C . THR A 1 211 ? -11.329 -0.200 -1.712 1.00 86.25 211 THR A C 1
ATOM 1665 O O . THR A 1 211 ? -10.182 -0.649 -1.730 1.00 86.25 211 THR A O 1
ATOM 1668 N N . ALA A 1 212 ? -11.599 1.071 -1.403 1.00 86.88 212 ALA A N 1
ATOM 1669 C CA . ALA A 1 212 ? -10.565 2.025 -1.017 1.00 86.88 212 ALA A CA 1
ATOM 1670 C C . ALA A 1 212 ? -9.885 1.648 0.308 1.00 86.88 212 ALA A C 1
ATOM 1672 O O . ALA A 1 212 ? -8.663 1.739 0.390 1.00 86.88 212 ALA A O 1
ATOM 1673 N N . LEU A 1 213 ? -10.633 1.164 1.309 1.00 86.94 213 LEU A N 1
ATOM 1674 C CA . LEU A 1 213 ? -10.060 0.697 2.580 1.00 86.94 213 LEU A CA 1
ATOM 1675 C C . LEU A 1 213 ? -9.104 -0.479 2.391 1.00 86.94 213 LEU A C 1
ATOM 1677 O O . LEU A 1 213 ? -7.971 -0.445 2.871 1.00 86.94 213 LEU A O 1
ATOM 1681 N N . ARG A 1 214 ? -9.531 -1.503 1.646 1.00 87.00 214 ARG A N 1
ATOM 1682 C CA . ARG A 1 214 ? -8.679 -2.657 1.334 1.00 87.00 214 ARG A CA 1
ATOM 1683 C C . ARG A 1 214 ? -7.465 -2.251 0.510 1.00 87.00 214 ARG A C 1
ATOM 1685 O O . ARG A 1 214 ? -6.373 -2.755 0.754 1.00 87.00 214 ARG A O 1
ATOM 1692 N N . GLY A 1 215 ? -7.650 -1.337 -0.441 1.00 87.31 215 GLY A N 1
ATOM 1693 C CA . GLY A 1 215 ? -6.560 -0.785 -1.235 1.00 87.31 215 GLY A CA 1
ATOM 1694 C C . GLY A 1 215 ? -5.539 -0.037 -0.383 1.00 87.31 215 GLY A C 1
ATOM 1695 O O . GLY A 1 215 ? -4.346 -0.277 -0.528 1.00 87.31 215 GLY A O 1
ATOM 1696 N N . LEU A 1 216 ? -5.995 0.786 0.564 1.00 90.00 216 LEU A N 1
ATOM 1697 C CA . LEU A 1 216 ? -5.130 1.478 1.516 1.00 90.00 216 LEU A CA 1
ATOM 1698 C C . LEU A 1 216 ? -4.364 0.492 2.406 1.00 90.00 216 LEU A C 1
ATOM 1700 O O . LEU A 1 216 ? -3.147 0.598 2.529 1.00 90.00 216 LEU A O 1
ATOM 1704 N N . ALA A 1 217 ? -5.054 -0.492 2.987 1.00 86.88 217 ALA A N 1
ATOM 1705 C CA . ALA A 1 217 ? -4.425 -1.510 3.824 1.00 86.88 217 ALA A CA 1
ATOM 1706 C C . ALA A 1 217 ? -3.336 -2.279 3.057 1.00 86.88 217 ALA A C 1
ATOM 1708 O O . ALA A 1 217 ? -2.242 -2.498 3.575 1.00 86.88 217 ALA A O 1
ATOM 1709 N N . GLN A 1 218 ? -3.610 -2.651 1.803 1.00 86.31 218 GLN A N 1
ATOM 1710 C CA . GLN A 1 218 ? -2.634 -3.325 0.948 1.00 86.31 218 GLN A CA 1
ATOM 1711 C C . GLN A 1 218 ? -1.481 -2.398 0.557 1.00 86.31 218 GLN A C 1
ATOM 1713 O O . GLN A 1 218 ? -0.338 -2.827 0.660 1.00 86.31 218 GLN A O 1
ATOM 1718 N N . LEU A 1 219 ? -1.746 -1.130 0.221 1.00 89.44 219 LEU A N 1
ATOM 1719 C CA . LEU A 1 219 ? -0.710 -0.125 -0.038 1.00 89.44 219 LEU A CA 1
ATOM 1720 C C . LEU A 1 219 ? 0.264 -0.021 1.143 1.00 89.44 219 LEU A C 1
ATOM 1722 O O . LEU A 1 219 ? 1.474 -0.067 0.928 1.00 89.44 219 LEU A O 1
ATOM 1726 N N . MET A 1 220 ? -0.242 0.048 2.380 1.00 87.31 220 MET A N 1
ATOM 1727 C CA . MET A 1 220 ? 0.599 0.083 3.587 1.00 87.31 220 MET A CA 1
ATOM 1728 C C . MET A 1 220 ? 1.463 -1.176 3.728 1.00 87.31 220 MET A C 1
ATOM 1730 O O . MET A 1 220 ? 2.620 -1.086 4.119 1.00 87.31 220 MET A O 1
ATOM 1734 N N . GLN A 1 221 ? 0.929 -2.346 3.374 1.00 81.56 221 GLN A N 1
ATOM 1735 C CA . GLN A 1 221 ? 1.641 -3.623 3.490 1.00 81.56 221 GLN A CA 1
ATOM 1736 C C . GLN A 1 221 ? 2.670 -3.857 2.376 1.00 81.56 221 GLN A C 1
ATOM 1738 O O . GLN A 1 221 ? 3.654 -4.561 2.597 1.00 81.56 221 GLN A O 1
ATOM 1743 N N . THR A 1 222 ? 2.437 -3.324 1.174 1.00 80.38 222 THR A N 1
ATOM 1744 C CA . THR A 1 222 ? 3.309 -3.533 0.005 1.00 80.38 222 THR A CA 1
ATOM 1745 C C . THR A 1 222 ? 4.388 -2.474 -0.152 1.00 80.38 222 THR A C 1
ATOM 1747 O O . THR A 1 222 ? 5.341 -2.684 -0.899 1.00 80.38 222 THR A O 1
ATOM 1750 N N . THR A 1 223 ? 4.235 -1.323 0.499 1.00 78.88 223 THR A N 1
ATOM 1751 C CA . THR A 1 223 ? 5.199 -0.236 0.358 1.00 78.88 223 THR A CA 1
ATOM 1752 C C . THR A 1 223 ? 6.496 -0.579 1.088 1.00 78.88 223 THR A C 1
ATOM 1754 O O . THR A 1 223 ? 6.498 -0.896 2.276 1.00 78.88 223 THR A O 1
ATOM 1757 N N . THR A 1 224 ? 7.619 -0.514 0.376 1.00 62.56 224 THR A N 1
ATOM 1758 C CA . THR A 1 224 ? 8.952 -0.716 0.952 1.00 62.56 224 THR A CA 1
ATOM 1759 C C . THR A 1 224 ? 9.342 0.467 1.841 1.00 62.56 224 THR A C 1
ATOM 1761 O O . THR A 1 224 ? 9.008 1.620 1.551 1.00 62.56 224 THR A O 1
ATOM 1764 N N . GLN A 1 225 ? 10.052 0.174 2.938 1.00 63.31 225 GLN A N 1
ATOM 1765 C CA . GLN A 1 225 ? 10.518 1.170 3.909 1.00 63.31 225 GLN A CA 1
ATOM 1766 C C . GLN A 1 225 ? 11.213 2.342 3.197 1.00 63.31 225 GLN A C 1
ATOM 1768 O O . GLN A 1 225 ? 12.190 2.135 2.482 1.00 63.31 225 GLN A O 1
ATOM 1773 N N . GLY A 1 226 ? 10.704 3.562 3.395 1.00 67.19 226 GLY A N 1
ATOM 1774 C CA . GLY A 1 226 ? 11.282 4.796 2.848 1.00 67.19 226 GLY A CA 1
ATOM 1775 C C . GLY A 1 226 ? 10.355 5.623 1.953 1.00 67.19 226 GLY A C 1
ATOM 1776 O O . GLY A 1 226 ? 10.587 6.818 1.831 1.00 67.19 226 GLY A O 1
ATOM 1777 N N . HIS A 1 227 ? 9.288 5.043 1.388 1.00 80.50 227 HIS A N 1
ATOM 1778 C CA . HIS A 1 227 ? 8.385 5.782 0.484 1.00 80.50 227 HIS A CA 1
ATOM 1779 C C . HIS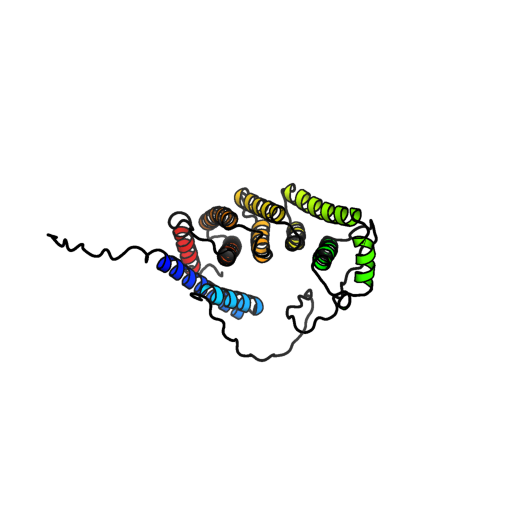 A 1 227 ? 7.222 6.504 1.189 1.00 80.50 227 HIS A C 1
ATOM 1781 O O . HIS A 1 227 ? 6.554 7.345 0.589 1.00 80.50 227 HIS A O 1
ATOM 1787 N N . ILE A 1 228 ? 6.947 6.161 2.451 1.00 83.81 228 ILE A N 1
ATOM 1788 C CA . ILE A 1 228 ? 5.901 6.784 3.271 1.00 83.81 228 ILE A CA 1
ATOM 1789 C C . ILE A 1 228 ? 6.564 7.423 4.485 1.00 83.81 228 ILE A C 1
ATOM 1791 O O . ILE A 1 228 ? 7.308 6.758 5.212 1.00 83.81 228 ILE A O 1
ATOM 1795 N N . HIS A 1 229 ? 6.277 8.705 4.719 1.00 84.81 229 HIS A N 1
ATOM 1796 C CA . HIS A 1 229 ? 6.812 9.431 5.866 1.00 84.81 229 HIS A CA 1
ATOM 1797 C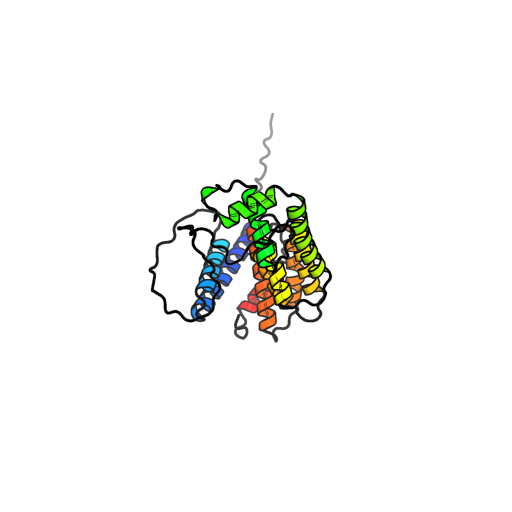 C . HIS A 1 229 ? 5.910 9.303 7.086 1.00 84.81 229 HIS A C 1
ATOM 1799 O O . HIS A 1 229 ? 4.697 9.138 6.980 1.00 84.81 229 HIS A O 1
ATOM 1805 N N . ALA A 1 230 ? 6.507 9.493 8.263 1.00 83.50 230 ALA A N 1
ATOM 1806 C CA . ALA A 1 230 ? 5.791 9.522 9.536 1.00 83.50 230 ALA A CA 1
ATOM 1807 C C . ALA A 1 230 ? 4.586 10.479 9.526 1.00 83.50 230 ALA A C 1
ATOM 1809 O O . ALA A 1 230 ? 3.523 10.148 10.043 1.00 83.50 230 ALA A O 1
ATOM 1810 N N . GLN A 1 231 ? 4.749 11.646 8.896 1.00 84.44 231 GLN A N 1
ATOM 1811 C CA . GLN A 1 231 ? 3.694 12.649 8.778 1.00 84.44 231 GLN A CA 1
ATOM 1812 C C . GLN A 1 231 ? 2.514 12.157 7.929 1.00 84.44 231 GLN A C 1
ATOM 1814 O O . GLN A 1 231 ? 1.368 12.369 8.314 1.00 84.44 231 GLN A O 1
ATOM 1819 N N . ASP A 1 232 ? 2.782 11.455 6.823 1.00 86.06 232 ASP A N 1
ATOM 1820 C CA . ASP A 1 232 ? 1.725 10.933 5.951 1.00 86.06 232 ASP A CA 1
ATOM 1821 C C . ASP A 1 232 ? 0.859 9.900 6.703 1.00 86.06 232 ASP A C 1
ATOM 1823 O O . ASP A 1 232 ? -0.354 9.846 6.528 1.00 86.06 232 ASP A O 1
ATOM 1827 N N . LEU A 1 233 ? 1.464 9.105 7.594 1.00 86.69 233 LEU A N 1
ATOM 1828 C CA . LEU A 1 233 ? 0.741 8.116 8.401 1.00 86.69 233 LEU A CA 1
ATOM 1829 C C . LEU A 1 233 ? -0.154 8.761 9.464 1.00 86.69 233 LEU A C 1
ATOM 1831 O O . LEU A 1 233 ? -1.267 8.289 9.686 1.00 86.69 233 LEU A O 1
ATOM 1835 N N . ILE A 1 234 ? 0.302 9.847 10.096 1.00 85.12 234 ILE A N 1
ATOM 1836 C CA . ILE A 1 234 ? -0.513 10.613 11.054 1.00 85.12 234 ILE A CA 1
ATOM 1837 C C . ILE A 1 234 ? -1.709 11.248 10.333 1.00 85.12 234 ILE A C 1
ATOM 1839 O O . ILE A 1 234 ? -2.838 11.163 10.820 1.00 85.12 234 ILE A O 1
ATOM 1843 N N . GLU A 1 235 ? -1.471 11.833 9.155 1.00 87.62 235 GLU A N 1
ATOM 1844 C CA . GLU A 1 235 ? -2.511 12.450 8.321 1.00 87.62 235 GLU A CA 1
ATOM 1845 C C . GLU A 1 235 ? -3.571 11.448 7.859 1.00 87.62 235 GLU A C 1
ATOM 1847 O O . GLU A 1 235 ? -4.731 11.824 7.722 1.00 87.62 235 GLU A O 1
ATOM 1852 N N . VAL A 1 236 ? -3.204 10.179 7.668 1.00 87.81 236 VAL A N 1
ATOM 1853 C CA . VAL A 1 236 ? -4.137 9.100 7.318 1.00 87.81 236 VAL A CA 1
ATOM 1854 C C . VAL A 1 236 ? -4.859 8.545 8.551 1.00 87.81 236 VAL A C 1
ATOM 1856 O O . VAL A 1 236 ? -6.063 8.283 8.495 1.00 87.81 236 VAL A O 1
ATOM 1859 N N . LEU A 1 237 ? -4.159 8.376 9.678 1.00 87.38 237 LEU A N 1
ATOM 1860 C CA . LEU A 1 237 ? -4.721 7.756 10.880 1.00 87.38 237 LEU A CA 1
ATOM 1861 C C . LEU A 1 237 ? -5.850 8.591 11.501 1.00 87.38 237 LEU A C 1
ATOM 1863 O O . LEU A 1 237 ? -6.851 8.023 11.936 1.00 87.38 237 LEU A O 1
ATOM 1867 N N . GLY A 1 238 ? -5.713 9.920 11.531 1.00 86.19 238 GLY A N 1
ATOM 1868 C CA . GLY A 1 238 ? -6.718 10.821 12.111 1.00 86.19 238 GLY A CA 1
ATOM 1869 C C . GLY A 1 238 ? -8.117 10.642 11.502 1.00 86.19 238 GLY A C 1
ATOM 1870 O O . GLY A 1 238 ? -9.043 10.234 12.208 1.00 86.19 238 GLY A O 1
ATOM 1871 N N . PRO A 1 239 ? -8.281 10.870 10.189 1.00 86.12 239 PRO A N 1
ATOM 1872 C CA . PRO A 1 239 ? -9.550 10.688 9.488 1.00 86.12 239 PRO A CA 1
ATOM 1873 C C . PRO A 1 239 ? -10.121 9.275 9.615 1.00 86.12 239 PRO A C 1
ATOM 1875 O O . PRO A 1 239 ? -11.329 9.110 9.787 1.00 86.12 239 PRO A O 1
ATOM 1878 N N . MET A 1 240 ? -9.268 8.246 9.576 1.00 84.94 240 MET A N 1
ATOM 1879 C CA . MET A 1 240 ? -9.706 6.859 9.746 1.00 84.94 240 MET A CA 1
ATOM 1880 C C . MET A 1 240 ? -10.216 6.573 11.159 1.00 84.94 240 MET A C 1
ATOM 1882 O O . MET A 1 240 ? -11.228 5.891 11.303 1.00 84.94 240 MET A O 1
ATOM 1886 N N . SER A 1 241 ? -9.557 7.111 12.187 1.00 84.62 241 SER A N 1
ATOM 1887 C CA . SER A 1 241 ? -9.993 7.000 13.582 1.00 84.62 241 SER A CA 1
ATOM 1888 C C . SER A 1 241 ? -11.361 7.650 13.780 1.00 84.62 241 SER A C 1
ATOM 1890 O O . SER A 1 241 ? -12.275 7.007 14.295 1.00 84.62 241 SER A O 1
ATOM 1892 N N . THR A 1 242 ? -11.547 8.876 13.279 1.00 85.44 242 THR A N 1
ATOM 1893 C CA . THR A 1 242 ? -12.846 9.566 13.304 1.00 85.44 242 THR A CA 1
ATOM 1894 C C . THR A 1 242 ? -13.922 8.726 12.622 1.00 85.44 242 THR A C 1
ATOM 1896 O O . THR A 1 242 ? -14.967 8.449 13.207 1.00 85.44 242 THR A O 1
ATOM 1899 N N . ARG A 1 243 ? -13.638 8.227 11.414 1.00 83.81 243 ARG A N 1
ATOM 1900 C CA . ARG A 1 243 ? -14.567 7.396 10.640 1.00 83.81 243 ARG A CA 1
ATOM 1901 C C . ARG A 1 243 ? -14.945 6.107 11.371 1.00 83.81 243 ARG A C 1
ATOM 1903 O O . ARG A 1 243 ? -16.107 5.707 11.351 1.00 83.81 243 ARG A O 1
ATOM 1910 N N . LEU A 1 244 ? -13.972 5.451 12.000 1.00 83.56 244 LEU A N 1
ATOM 1911 C CA . LEU A 1 244 ? -14.172 4.230 12.775 1.00 83.56 244 LEU A CA 1
ATOM 1912 C C . LEU A 1 244 ? -15.063 4.491 13.997 1.00 83.56 244 LEU A C 1
ATOM 1914 O O . LEU A 1 244 ? -15.994 3.726 14.237 1.00 83.56 244 LEU A O 1
ATOM 1918 N N . GLN A 1 245 ? -14.837 5.595 14.711 1.00 80.69 245 GLN A N 1
ATOM 1919 C CA . GLN A 1 245 ? -15.638 5.985 15.874 1.00 80.69 245 GLN A CA 1
ATOM 1920 C C . GLN A 1 245 ? -17.071 6.405 15.505 1.00 80.69 245 GLN A C 1
ATOM 1922 O O . GLN A 1 245 ? -18.005 6.151 16.265 1.00 80.69 245 GLN A O 1
ATOM 1927 N N . GLU A 1 246 ? -17.259 7.027 14.339 1.00 81.44 246 GLU A N 1
ATOM 1928 C CA . GLU A 1 246 ? -18.572 7.424 13.811 1.00 81.44 246 GLU A CA 1
ATOM 1929 C C . GLU A 1 246 ? -19.357 6.253 13.196 1.00 81.44 246 GLU A C 1
ATOM 1931 O O . GLU A 1 246 ? -20.582 6.326 13.053 1.00 81.44 246 GLU A O 1
ATOM 1936 N N . THR A 1 247 ? -18.677 5.168 12.813 1.00 75.50 247 THR A N 1
ATOM 1937 C CA . THR A 1 247 ? -19.325 4.019 12.176 1.00 75.50 247 THR A CA 1
ATOM 1938 C C . THR A 1 247 ? -20.161 3.253 13.197 1.00 75.50 247 THR A C 1
ATOM 1940 O O . THR A 1 247 ? -19.659 2.672 14.156 1.00 75.50 247 THR A O 1
ATOM 1943 N N . HIS A 1 248 ? -21.474 3.234 12.970 1.00 65.19 248 HIS A N 1
ATOM 1944 C CA . HIS A 1 248 ? -22.425 2.558 13.846 1.00 65.19 248 HIS A CA 1
ATOM 1945 C C . HIS A 1 248 ? -22.168 1.040 13.906 1.00 65.19 248 HIS A C 1
ATOM 1947 O O . HIS A 1 248 ? -22.009 0.383 12.876 1.00 65.19 248 HIS A O 1
ATOM 1953 N N . THR A 1 249 ? -22.264 0.465 15.109 1.00 63.81 249 THR A N 1
ATOM 1954 C CA . THR A 1 249 ? -22.074 -0.969 15.428 1.00 63.81 249 THR A CA 1
ATOM 1955 C C . THR A 1 249 ? -22.974 -1.958 14.687 1.00 63.81 249 THR A C 1
ATOM 1957 O O . THR A 1 249 ? -22.789 -3.162 14.801 1.00 63.81 249 THR A O 1
ATOM 1960 N N . GLN A 1 250 ? -23.935 -1.476 13.901 1.00 60.12 250 GLN A N 1
ATOM 1961 C CA . GLN A 1 250 ? -24.906 -2.305 13.188 1.00 60.12 250 GLN A CA 1
ATOM 1962 C C . GLN A 1 250 ? -24.382 -2.884 11.864 1.00 60.12 250 GLN A C 1
ATOM 1964 O O . GLN A 1 250 ? -25.088 -3.664 11.231 1.00 60.12 250 GLN A O 1
ATOM 1969 N N . SER A 1 251 ? -23.170 -2.515 11.437 1.00 73.50 251 SER A N 1
ATOM 1970 C CA . SER A 1 251 ? -22.540 -3.050 10.227 1.00 73.50 251 SER A CA 1
ATOM 1971 C C . SER A 1 251 ? -21.192 -3.697 10.572 1.00 73.50 251 SER A C 1
ATOM 1973 O O . SER A 1 251 ? -20.158 -3.038 10.428 1.00 73.50 251 SER A O 1
ATOM 1975 N N . PRO A 1 252 ? -21.181 -4.959 11.047 1.00 75.62 252 PRO A N 1
ATOM 1976 C CA . PRO A 1 252 ? -19.962 -5.632 11.508 1.00 75.62 252 PRO A CA 1
ATOM 1977 C C . PRO A 1 252 ? -18.885 -5.682 10.418 1.00 75.62 252 PRO A C 1
ATOM 1979 O O . PRO A 1 252 ? -17.728 -5.390 10.703 1.00 75.62 252 PRO A O 1
ATOM 1982 N N . ASP A 1 253 ? -19.273 -5.901 9.159 1.00 77.88 253 ASP A N 1
ATOM 1983 C CA . ASP A 1 253 ? -18.357 -5.894 8.012 1.00 77.88 253 ASP A CA 1
ATOM 1984 C C . ASP A 1 253 ? -17.637 -4.547 7.844 1.00 77.88 253 ASP A C 1
ATOM 1986 O O . ASP A 1 253 ? -16.450 -4.494 7.541 1.00 77.88 253 ASP A O 1
ATOM 1990 N N . HIS A 1 254 ? -18.337 -3.431 8.065 1.00 81.50 254 HIS A N 1
ATOM 1991 C CA . HIS A 1 254 ? -17.740 -2.097 7.943 1.00 81.50 254 HIS A CA 1
ATOM 1992 C C . HIS A 1 254 ? -16.753 -1.813 9.072 1.00 81.50 254 HIS A C 1
ATOM 1994 O O . HIS A 1 254 ? -15.701 -1.226 8.827 1.00 81.50 254 HIS A O 1
ATOM 2000 N N . ILE A 1 255 ? -17.083 -2.242 10.291 1.00 82.00 255 ILE A N 1
ATOM 2001 C CA . ILE A 1 255 ? -16.188 -2.117 11.443 1.00 82.00 255 ILE A CA 1
ATOM 2002 C C . ILE A 1 255 ? -14.955 -2.989 11.246 1.00 82.00 255 ILE A C 1
ATOM 2004 O O . ILE A 1 255 ? -13.850 -2.507 11.460 1.00 82.00 255 ILE A O 1
ATOM 2008 N N . PHE A 1 256 ? -15.125 -4.227 10.782 1.00 82.75 256 PHE A N 1
ATOM 2009 C CA . PHE A 1 256 ? -14.013 -5.121 10.476 1.00 82.75 256 PHE A CA 1
ATOM 2010 C C . PHE A 1 256 ? -13.051 -4.499 9.457 1.00 82.75 256 PHE A C 1
ATOM 2012 O O . PHE A 1 256 ? -11.855 -4.401 9.722 1.00 82.75 256 PHE A O 1
ATOM 2019 N N . GLU A 1 257 ? -13.557 -4.018 8.318 1.00 83.19 257 GLU A N 1
ATOM 2020 C CA . GLU A 1 257 ? -12.712 -3.444 7.261 1.00 83.19 257 GLU A CA 1
ATOM 2021 C C . GLU A 1 257 ? -12.018 -2.147 7.704 1.00 83.19 257 GLU A C 1
ATOM 2023 O O . GLU A 1 257 ? -10.847 -1.931 7.383 1.00 83.19 257 GLU A O 1
ATOM 2028 N N . LEU A 1 258 ? -12.703 -1.294 8.476 1.00 85.81 258 LEU A N 1
ATOM 2029 C CA . LEU A 1 258 ? -12.098 -0.091 9.053 1.00 85.81 258 LEU A CA 1
ATOM 2030 C C . LEU A 1 258 ? -11.024 -0.434 10.084 1.00 85.81 258 LEU A C 1
ATOM 2032 O O . LEU A 1 258 ? -9.930 0.122 10.014 1.00 85.81 258 LEU A O 1
ATOM 2036 N N . THR A 1 259 ? -11.302 -1.359 11.004 1.00 84.75 259 THR A N 1
ATOM 2037 C CA . THR A 1 259 ? -10.331 -1.808 12.006 1.00 84.75 259 THR A CA 1
ATOM 2038 C C . THR A 1 259 ? -9.113 -2.428 11.326 1.00 84.75 259 THR A C 1
ATOM 2040 O O . THR A 1 259 ? -7.992 -2.044 11.642 1.00 84.75 259 THR A O 1
ATOM 2043 N N . ALA A 1 260 ? -9.295 -3.295 10.325 1.00 83.00 260 ALA A N 1
ATOM 2044 C CA . ALA A 1 260 ? -8.191 -3.896 9.574 1.00 83.00 260 ALA A CA 1
ATOM 2045 C C . ALA A 1 260 ? -7.320 -2.849 8.852 1.00 83.00 260 ALA A C 1
ATOM 2047 O O . ALA A 1 260 ? -6.086 -2.964 8.810 1.00 83.00 260 ALA A O 1
ATOM 2048 N N . ALA A 1 261 ? -7.948 -1.811 8.294 1.00 85.81 261 ALA A N 1
ATOM 2049 C CA . ALA A 1 261 ? -7.239 -0.714 7.655 1.00 85.81 261 ALA A CA 1
ATOM 2050 C C . ALA A 1 261 ? -6.476 0.140 8.686 1.00 85.81 261 ALA A C 1
ATOM 2052 O O . ALA A 1 261 ? -5.296 0.419 8.473 1.00 85.81 261 ALA A O 1
ATOM 2053 N N . VAL A 1 262 ? -7.094 0.483 9.824 1.00 87.62 262 VAL A N 1
ATOM 2054 C CA . VAL A 1 262 ? -6.437 1.195 10.936 1.00 87.62 262 VAL A CA 1
ATOM 2055 C C . VAL A 1 262 ? -5.247 0.395 11.469 1.00 87.62 262 VAL A C 1
ATOM 2057 O O . VAL A 1 262 ? -4.159 0.949 11.604 1.00 87.62 262 VAL A O 1
ATOM 2060 N N . SER A 1 263 ? -5.397 -0.913 11.689 1.00 85.81 263 SER A N 1
ATOM 2061 C CA . SER A 1 263 ? -4.298 -1.788 12.115 1.00 85.81 263 SER A CA 1
ATOM 2062 C C . SER A 1 263 ? -3.139 -1.795 11.118 1.00 85.81 263 SER A C 1
ATOM 2064 O O . SER A 1 263 ? -1.983 -1.769 11.526 1.00 85.81 263 SER A O 1
ATOM 2066 N N . SER A 1 264 ? -3.425 -1.773 9.811 1.00 86.12 264 SER A N 1
ATOM 2067 C CA . SER A 1 264 ? -2.376 -1.720 8.782 1.00 86.12 264 SER A CA 1
ATOM 2068 C C . SER A 1 264 ? -1.607 -0.392 8.797 1.00 86.12 264 SER A C 1
ATOM 2070 O O . SER A 1 264 ? -0.400 -0.389 8.565 1.00 86.12 264 SER A O 1
ATOM 2072 N N . VAL A 1 265 ? -2.277 0.726 9.100 1.00 87.50 265 VAL A N 1
ATOM 2073 C CA . VAL A 1 265 ? -1.620 2.031 9.286 1.00 87.50 265 VAL A CA 1
ATOM 2074 C C . VAL A 1 265 ? -0.774 2.028 10.559 1.00 87.50 265 VAL A C 1
ATOM 2076 O O . VAL A 1 265 ? 0.383 2.437 10.512 1.00 87.50 265 VAL A O 1
ATOM 2079 N N . LEU A 1 266 ? -1.301 1.511 11.674 1.00 85.56 266 LEU A N 1
ATOM 2080 C CA . LEU A 1 266 ? -0.553 1.394 12.930 1.00 85.56 266 LEU A CA 1
ATOM 2081 C C . LEU A 1 266 ? 0.709 0.539 12.766 1.00 85.56 266 LEU A C 1
ATOM 2083 O O . LEU A 1 266 ? 1.770 0.940 13.235 1.00 85.56 266 LEU A O 1
ATOM 2087 N N . ASP A 1 267 ? 0.630 -0.583 12.048 1.00 84.19 267 ASP A N 1
ATOM 2088 C CA . ASP A 1 267 ? 1.800 -1.411 11.737 1.00 84.19 267 ASP A CA 1
ATOM 2089 C C . ASP A 1 267 ? 2.859 -0.627 10.944 1.00 84.19 267 ASP A C 1
ATOM 2091 O O . ASP A 1 267 ? 4.039 -0.635 11.304 1.00 84.19 267 ASP A O 1
ATOM 2095 N N . ALA A 1 268 ? 2.440 0.113 9.911 1.00 84.69 268 ALA A N 1
ATOM 2096 C CA . ALA A 1 268 ? 3.341 0.961 9.133 1.00 84.69 268 ALA A CA 1
ATOM 2097 C C . ALA A 1 268 ? 3.989 2.067 9.990 1.00 84.69 268 ALA A C 1
ATOM 2099 O O . ALA A 1 268 ? 5.144 2.440 9.763 1.00 84.69 268 ALA A O 1
ATOM 2100 N N . MET A 1 269 ? 3.285 2.572 11.010 1.00 85.38 269 MET A N 1
ATOM 2101 C CA . MET A 1 269 ? 3.826 3.564 11.947 1.00 85.38 269 MET A CA 1
ATOM 2102 C C . MET A 1 269 ? 4.929 2.997 12.842 1.00 85.38 269 MET A C 1
ATOM 2104 O O . MET A 1 269 ? 5.880 3.716 13.159 1.00 85.38 269 MET A O 1
ATOM 2108 N N . ILE A 1 270 ? 4.862 1.716 13.216 1.00 81.69 270 ILE A N 1
ATOM 2109 C CA . ILE A 1 270 ? 5.980 1.065 13.914 1.00 81.69 270 ILE A CA 1
ATOM 2110 C C . ILE A 1 270 ? 7.177 0.951 12.983 1.00 81.69 270 ILE A C 1
ATOM 2112 O O . ILE A 1 270 ? 8.293 1.295 13.372 1.00 81.69 270 ILE A O 1
ATOM 2116 N N . ASP A 1 271 ? 6.944 0.446 11.768 1.00 80.94 271 ASP A N 1
ATOM 2117 C CA . ASP A 1 271 ? 8.012 0.130 10.823 1.00 80.94 271 ASP A CA 1
ATOM 2118 C C . ASP A 1 271 ? 8.774 1.403 10.413 1.00 80.94 271 ASP A C 1
ATOM 2120 O O . ASP A 1 271 ? 9.973 1.352 10.141 1.00 80.94 271 ASP A O 1
ATOM 2124 N N . THR A 1 272 ? 8.102 2.558 10.443 1.00 79.44 272 THR A N 1
ATOM 2125 C CA . THR A 1 272 ? 8.682 3.893 10.212 1.00 79.44 272 THR A CA 1
ATOM 2126 C C . THR A 1 272 ? 9.127 4.616 11.493 1.00 79.44 272 THR A C 1
ATOM 2128 O O . THR A 1 272 ? 9.701 5.703 11.413 1.00 79.44 272 THR A O 1
ATOM 2131 N N . ASN A 1 273 ? 8.933 4.011 12.671 1.00 78.75 273 ASN A N 1
ATOM 2132 C CA . ASN A 1 273 ? 9.283 4.549 13.990 1.00 78.75 273 ASN A CA 1
ATOM 2133 C C . ASN A 1 273 ? 8.708 5.956 14.241 1.00 78.75 273 ASN A C 1
ATOM 2135 O O . ASN A 1 273 ? 9.429 6.870 14.661 1.00 78.75 273 ASN A O 1
ATOM 2139 N N . VAL A 1 274 ? 7.414 6.136 13.963 1.00 80.12 274 VAL A N 1
ATOM 2140 C CA . VAL A 1 274 ? 6.710 7.396 14.232 1.00 80.12 274 VAL A CA 1
ATOM 2141 C C . VAL A 1 274 ? 6.729 7.698 15.728 1.00 80.12 274 VAL A C 1
ATOM 2143 O O . VAL A 1 274 ? 6.492 6.826 16.560 1.00 80.12 274 VAL A O 1
ATOM 2146 N N . LYS A 1 275 ? 7.008 8.957 16.077 1.00 77.50 275 LYS A N 1
ATOM 2147 C CA . LYS A 1 275 ? 7.028 9.451 17.458 1.00 77.50 275 LYS A CA 1
ATOM 2148 C C . LYS A 1 275 ? 6.140 10.677 17.590 1.00 77.50 275 LYS A C 1
ATOM 2150 O O . LYS A 1 275 ? 6.013 11.442 16.639 1.00 77.50 275 LYS A O 1
ATOM 2155 N N . GLY A 1 276 ? 5.614 10.900 18.793 1.00 67.75 276 GLY A N 1
ATOM 2156 C CA . GLY A 1 276 ? 4.870 12.120 19.113 1.00 67.75 276 GLY A CA 1
ATOM 2157 C C . GLY A 1 276 ? 3.442 12.139 18.570 1.00 67.75 276 GLY A C 1
ATOM 2158 O O . GLY A 1 276 ? 2.959 13.202 18.198 1.00 67.75 276 GLY A O 1
ATOM 2159 N N . LEU A 1 277 ? 2.784 10.977 18.525 1.00 76.88 277 LEU A N 1
ATOM 2160 C CA . LEU A 1 277 ? 1.333 10.898 18.359 1.00 76.88 277 LEU A CA 1
ATOM 2161 C C . LEU A 1 277 ? 0.646 11.743 19.437 1.00 76.88 277 LEU A C 1
ATOM 2163 O O . LEU A 1 277 ? 1.008 11.651 20.613 1.00 76.88 277 LEU A O 1
ATOM 2167 N N . ASP A 1 278 ? -0.335 12.554 19.038 1.00 79.25 278 ASP A N 1
ATOM 2168 C CA . ASP A 1 278 ? -1.093 13.347 19.998 1.00 79.25 278 ASP A CA 1
ATOM 2169 C C . ASP A 1 278 ? -1.867 12.412 20.930 1.00 79.25 278 ASP A C 1
ATOM 2171 O O . ASP A 1 278 ? -2.683 11.585 20.496 1.00 79.25 278 ASP A O 1
ATOM 2175 N N . ARG A 1 279 ? -1.564 12.527 22.225 1.00 75.50 279 ARG A N 1
ATOM 2176 C CA . ARG A 1 279 ? -2.150 11.663 23.237 1.00 75.50 279 ARG A CA 1
ATOM 2177 C C . ARG A 1 279 ? -3.652 11.899 23.366 1.00 75.50 279 ARG A C 1
ATOM 2179 O O . ARG A 1 279 ? -4.404 10.934 23.469 1.00 75.50 279 ARG A O 1
ATOM 2186 N N . GLU A 1 280 ? -4.055 13.160 23.403 1.00 75.94 280 GLU A N 1
ATOM 2187 C CA . GLU A 1 280 ? -5.408 13.581 23.756 1.00 75.94 280 GLU A CA 1
ATOM 2188 C C . GLU A 1 280 ? -6.343 13.509 22.546 1.00 75.94 280 GLU A C 1
ATOM 2190 O O . GLU A 1 280 ? -7.493 13.097 22.685 1.00 75.94 280 GLU A O 1
ATOM 2195 N N . GLU A 1 281 ? -5.850 13.857 21.356 1.00 75.00 281 GLU A N 1
ATOM 2196 C CA . GLU A 1 281 ? -6.678 13.952 20.152 1.00 75.00 281 GLU A CA 1
ATOM 2197 C C . GLU A 1 281 ? -6.791 12.635 19.378 1.00 75.00 281 GLU A C 1
ATOM 2199 O O . GLU A 1 281 ? -7.819 12.391 18.744 1.00 75.00 281 GLU A O 1
ATOM 2204 N N . LEU A 1 282 ? -5.767 11.773 19.417 1.00 78.12 282 LEU A N 1
ATOM 2205 C CA . LEU A 1 282 ? -5.719 10.595 18.545 1.00 78.12 282 LEU A CA 1
ATOM 2206 C C . LEU A 1 282 ? -5.489 9.286 19.295 1.00 78.12 282 LEU A C 1
ATOM 2208 O O . LEU A 1 282 ? -6.231 8.328 19.087 1.00 78.12 282 LEU A O 1
ATOM 2212 N N . HIS A 1 283 ? -4.488 9.235 20.171 1.00 79.38 283 HIS A N 1
ATOM 2213 C CA . HIS A 1 283 ? -4.092 7.997 20.838 1.00 79.38 283 HIS A CA 1
ATOM 2214 C C . HIS A 1 283 ? -5.144 7.496 21.840 1.00 79.38 283 HIS A C 1
ATOM 2216 O O . HIS A 1 283 ? -5.631 6.375 21.716 1.00 79.38 283 HIS A O 1
ATOM 2222 N N . GLU A 1 284 ? -5.503 8.310 22.836 1.00 80.00 284 GLU A N 1
ATOM 2223 C CA . GLU A 1 284 ? -6.411 7.914 23.919 1.00 80.00 284 GLU A CA 1
ATOM 2224 C C . GLU A 1 284 ? -7.842 7.629 23.416 1.00 80.00 284 GLU A C 1
ATOM 2226 O O . GLU A 1 284 ? -8.376 6.568 23.752 1.00 80.00 284 GLU A O 1
ATOM 2231 N N . PRO A 1 285 ? -8.434 8.448 22.517 1.00 82.56 285 PRO A N 1
ATOM 2232 C CA . PRO A 1 285 ? -9.750 8.155 21.946 1.00 82.56 285 PRO A CA 1
ATOM 2233 C C . PRO A 1 285 ? -9.786 6.863 21.120 1.00 82.56 285 PRO A C 1
ATOM 2235 O O . PRO A 1 285 ? -10.732 6.080 21.236 1.00 82.56 285 PRO A O 1
ATOM 2238 N N . LEU A 1 286 ? -8.756 6.619 20.299 1.00 82.69 286 LEU A N 1
ATOM 2239 C CA . LEU A 1 286 ? -8.679 5.413 19.475 1.00 82.69 286 LEU A CA 1
ATOM 2240 C C . LEU A 1 286 ? -8.511 4.166 20.346 1.00 82.69 286 LEU A C 1
ATOM 2242 O O . LEU A 1 286 ? -9.207 3.174 20.132 1.00 82.69 286 LEU A O 1
ATOM 2246 N N . LEU A 1 287 ? -7.639 4.224 21.354 1.00 81.00 287 LEU A N 1
ATOM 2247 C CA . LEU A 1 287 ? -7.410 3.112 22.273 1.00 81.00 287 LEU A CA 1
ATOM 2248 C C . LEU A 1 287 ? -8.679 2.749 23.051 1.00 81.00 287 LEU A C 1
ATOM 2250 O O . LEU A 1 287 ? -9.060 1.580 23.123 1.00 81.00 287 LEU A O 1
ATOM 2254 N N . ASP A 1 288 ? -9.379 3.750 23.582 1.00 81.38 288 ASP A N 1
ATOM 2255 C CA . ASP A 1 288 ? -10.640 3.539 24.289 1.00 81.38 288 ASP A CA 1
ATOM 2256 C C . ASP A 1 288 ? -11.720 2.940 23.387 1.00 81.38 288 ASP A C 1
ATOM 2258 O O . ASP A 1 288 ? -12.534 2.129 23.842 1.00 81.38 288 ASP A O 1
ATOM 2262 N N . PHE A 1 289 ? -11.746 3.317 22.108 1.00 81.06 289 PHE A N 1
ATOM 2263 C CA . PHE A 1 289 ? -12.668 2.735 21.143 1.00 81.06 289 PHE A CA 1
ATOM 2264 C C . PHE A 1 289 ? -12.322 1.276 20.821 1.00 81.06 289 PHE A C 1
ATOM 2266 O O . PHE A 1 289 ? -13.200 0.414 20.888 1.00 81.06 289 PHE A O 1
ATOM 2273 N N . LEU A 1 290 ? -11.051 0.968 20.549 1.00 80.38 290 LEU A N 1
ATOM 2274 C CA . LEU A 1 290 ? -10.596 -0.400 20.279 1.00 80.38 290 LEU A CA 1
ATOM 2275 C C . LEU A 1 290 ? -10.860 -1.332 21.475 1.00 80.38 290 LEU A C 1
ATOM 2277 O O . LEU A 1 290 ? -11.356 -2.442 21.288 1.00 80.38 290 LEU A O 1
ATOM 2281 N N . ARG A 1 291 ? -10.667 -0.854 22.712 1.00 81.50 291 ARG A N 1
ATOM 2282 C CA . ARG A 1 291 ? -11.041 -1.584 23.939 1.00 81.50 291 ARG A CA 1
ATOM 2283 C C . ARG A 1 291 ? -12.532 -1.879 24.032 1.00 81.50 291 ARG A C 1
ATOM 2285 O O . ARG A 1 291 ? -12.929 -2.933 24.525 1.00 81.50 291 ARG A O 1
ATOM 2292 N N . LYS A 1 292 ? -13.382 -0.938 23.610 1.00 79.88 292 LYS A N 1
ATOM 2293 C CA . LYS A 1 292 ? -14.837 -1.150 23.575 1.00 79.88 292 LYS A CA 1
ATOM 2294 C C . LYS A 1 292 ? -15.214 -2.194 22.532 1.00 79.88 292 LYS A C 1
ATOM 2296 O O . LYS A 1 292 ? -16.073 -3.017 22.826 1.00 79.88 292 LYS A O 1
ATOM 2301 N N . LEU A 1 293 ? -14.567 -2.181 21.364 1.00 74.12 293 LEU A N 1
ATOM 2302 C CA . LEU A 1 293 ? -14.769 -3.201 20.334 1.00 74.12 293 LEU A CA 1
ATOM 2303 C C . LEU A 1 293 ? -14.347 -4.590 20.822 1.00 74.12 293 LEU A C 1
ATOM 2305 O O . LEU A 1 293 ? -15.119 -5.527 20.669 1.00 74.12 293 LEU A O 1
ATOM 2309 N N . GLN A 1 294 ? -13.188 -4.711 21.475 1.00 76.06 294 GLN A N 1
ATOM 2310 C CA . GLN A 1 294 ? -12.695 -5.986 22.013 1.00 76.06 294 GLN A CA 1
ATOM 2311 C C . GLN A 1 294 ? -13.647 -6.604 23.052 1.00 76.06 294 GLN A C 1
ATOM 2313 O O . GLN A 1 294 ? -13.730 -7.819 23.180 1.00 76.06 294 GLN A O 1
ATOM 2318 N N . ARG A 1 295 ? -14.367 -5.774 23.814 1.00 71.94 295 ARG A N 1
ATOM 2319 C CA . ARG A 1 295 ? -15.314 -6.220 24.851 1.00 71.94 295 ARG A CA 1
ATOM 2320 C C . ARG A 1 295 ? -16.704 -6.565 24.316 1.00 71.94 295 ARG A C 1
ATOM 2322 O O . ARG A 1 295 ? -17.578 -6.892 25.115 1.00 71.94 295 ARG A O 1
ATOM 2329 N N . ASN A 1 296 ? -16.948 -6.395 23.020 1.00 65.31 296 ASN A N 1
ATOM 2330 C CA . ASN A 1 296 ? -18.273 -6.552 22.447 1.00 65.31 296 ASN A CA 1
ATOM 2331 C C . ASN A 1 296 ? -18.426 -7.959 21.854 1.00 65.31 296 ASN A C 1
ATOM 2333 O O . ASN A 1 296 ? -18.018 -8.199 20.723 1.00 65.31 296 ASN A O 1
ATOM 2337 N N . ASP A 1 297 ? -19.034 -8.867 22.622 1.00 54.94 297 ASP A N 1
ATOM 2338 C CA . ASP A 1 297 ? -19.228 -10.282 22.256 1.00 54.94 297 ASP A CA 1
ATOM 2339 C C . ASP A 1 297 ? -20.062 -10.480 20.967 1.00 54.94 297 ASP A C 1
ATOM 2341 O O . ASP A 1 297 ? -20.002 -11.542 20.348 1.00 54.94 297 ASP A O 1
ATOM 2345 N N . ASP A 1 298 ? -20.825 -9.461 20.549 1.00 50.59 298 ASP A N 1
ATOM 2346 C CA . ASP A 1 298 ? -21.665 -9.476 19.339 1.00 50.59 298 ASP A CA 1
ATOM 2347 C C . ASP A 1 298 ? -20.888 -9.152 18.045 1.00 50.59 298 ASP A C 1
ATOM 2349 O O . ASP A 1 298 ? -21.407 -9.325 16.938 1.00 50.59 298 ASP A O 1
ATOM 2353 N N . LEU A 1 299 ? -19.648 -8.669 18.156 1.00 52.47 299 LEU A N 1
ATOM 2354 C CA . LEU A 1 299 ? -18.750 -8.464 17.024 1.00 52.47 299 LEU A CA 1
ATOM 2355 C C . LEU A 1 299 ? -17.843 -9.688 16.910 1.00 52.47 299 LEU A C 1
ATOM 2357 O O . LEU A 1 299 ? -16.832 -9.793 17.594 1.00 52.47 299 LEU A O 1
ATOM 2361 N N . HIS A 1 300 ? -18.200 -10.610 16.017 1.00 43.12 300 HIS A N 1
ATOM 2362 C CA . HIS A 1 300 ? -17.289 -11.658 15.553 1.00 43.12 300 HIS A CA 1
ATOM 2363 C C . HIS A 1 300 ? -16.174 -11.027 14.691 1.00 43.12 300 HIS A C 1
ATOM 2365 O O . HIS A 1 300 ? -16.198 -11.140 13.466 1.00 43.12 300 HIS A O 1
ATOM 2371 N N . LEU A 1 301 ? -15.268 -10.282 15.331 1.00 43.03 301 LEU A N 1
ATOM 2372 C CA . LEU A 1 301 ? -14.004 -9.798 14.768 1.00 43.03 301 LEU A CA 1
ATOM 2373 C C . LEU A 1 301 ? -12.925 -10.861 14.938 1.00 43.03 301 LEU A C 1
ATOM 2375 O O . LEU A 1 301 ? -12.838 -11.401 16.063 1.00 43.03 301 LEU A O 1
#

Secondary structure (DSSP, 8-state):
------PPP----S-SSHHHHHHHHHHHHHHHHHHHHHHHHTT-HHHHHHHHHHHHHHH-SS-----PPP---------S---------SS------SSPPPPTTPPP--HHHHHHHHHHHHHHTTT--GGGS-HHHHHHHHHHTT-HHHHHHHHHHHHHHHHHHHH-S---HHHHHHHHHHGGG--HHHHHHHHHHHHHHHHH-SS--HHHHHHHHHHHHHSPTTSS-HHHHHHHHHHHHHHHHHS-TT-HHHHHHHHHHHHHHHHHHHHTT-----IIIIIHHHHHHHHHHHT-TT---